Protein AF-A0A3B9ZSF1-F1 (afdb_monomer_lite)

Structure (mmCIF, N/CA/C/O backbone):
data_AF-A0A3B9ZSF1-F1
#
_entry.id   AF-A0A3B9ZSF1-F1
#
loop_
_atom_site.group_PDB
_atom_site.id
_atom_site.type_symbol
_atom_site.label_atom_id
_atom_site.label_alt_id
_atom_site.label_comp_id
_atom_site.label_asym_id
_atom_site.label_entity_id
_atom_site.label_seq_id
_atom_site.pdbx_PDB_ins_code
_atom_site.Cartn_x
_atom_site.Cartn_y
_atom_site.Cartn_z
_atom_site.occupancy
_atom_site.B_iso_or_equiv
_atom_site.auth_seq_id
_atom_site.auth_comp_id
_atom_site.auth_asym_id
_atom_site.auth_atom_id
_atom_site.pdbx_PDB_model_num
ATOM 1 N N . MET A 1 1 ? 26.161 4.884 -55.434 1.00 33.62 1 MET A N 1
ATOM 2 C CA . MET A 1 1 ? 25.739 3.732 -54.611 1.00 33.62 1 MET A CA 1
ATOM 3 C C . MET A 1 1 ? 24.940 4.298 -53.456 1.00 33.62 1 MET A C 1
ATOM 5 O O . MET A 1 1 ? 25.524 4.958 -52.609 1.00 33.62 1 MET A O 1
ATOM 9 N N . GLU A 1 2 ? 23.616 4.170 -53.501 1.00 26.77 2 GLU A N 1
ATOM 10 C CA . GLU A 1 2 ? 22.743 4.636 -52.419 1.00 26.77 2 GLU A CA 1
ATOM 11 C C . GLU A 1 2 ? 22.959 3.807 -51.142 1.00 26.77 2 GLU A C 1
ATOM 13 O O . GLU A 1 2 ? 23.090 2.580 -51.238 1.00 26.77 2 GLU A O 1
ATOM 18 N N . PRO A 1 3 ? 22.968 4.429 -49.951 1.00 36.16 3 PRO A N 1
ATOM 19 C CA . PRO A 1 3 ? 22.928 3.694 -48.698 1.00 36.16 3 PRO A CA 1
ATOM 20 C C . PRO A 1 3 ? 21.536 3.072 -48.533 1.00 36.16 3 PRO A C 1
ATOM 22 O O . PRO A 1 3 ? 20.538 3.771 -48.372 1.00 36.16 3 PRO A O 1
ATOM 25 N N . LYS A 1 4 ? 21.466 1.738 -48.602 1.00 34.28 4 LYS A N 1
ATOM 26 C CA . LYS A 1 4 ? 20.237 0.981 -48.342 1.00 34.28 4 LYS A CA 1
ATOM 27 C C . LYS A 1 4 ? 19.767 1.229 -46.902 1.00 34.28 4 LYS A C 1
ATOM 29 O O . LYS A 1 4 ? 20.553 1.130 -45.963 1.00 34.28 4 LYS A O 1
ATOM 34 N N . ASN A 1 5 ? 18.481 1.557 -46.779 1.00 35.41 5 ASN A N 1
ATOM 35 C CA . ASN A 1 5 ? 17.737 1.840 -45.550 1.00 35.41 5 ASN A CA 1
ATOM 36 C C . ASN A 1 5 ? 18.104 0.898 -44.393 1.00 35.41 5 ASN A C 1
ATOM 38 O O . ASN A 1 5 ? 17.942 -0.314 -44.500 1.00 35.41 5 ASN A O 1
ATOM 42 N N . PHE A 1 6 ? 18.576 1.473 -43.285 1.00 47.22 6 PHE A N 1
ATOM 43 C CA . PHE A 1 6 ? 19.185 0.727 -42.179 1.00 47.22 6 PHE A CA 1
ATOM 44 C C . PHE A 1 6 ? 18.192 0.174 -41.143 1.00 47.22 6 PHE A C 1
ATOM 46 O O . PHE A 1 6 ? 18.606 -0.536 -40.243 1.00 47.22 6 PHE A O 1
ATOM 53 N N . LEU A 1 7 ? 16.897 0.467 -41.227 1.00 38.84 7 LEU A N 1
ATOM 54 C CA . LEU A 1 7 ? 15.868 -0.156 -40.387 1.00 38.84 7 LEU A CA 1
ATOM 55 C C . LEU A 1 7 ? 14.505 0.200 -40.994 1.00 38.84 7 LEU A C 1
ATOM 57 O O . LEU A 1 7 ? 14.232 1.383 -41.204 1.00 38.84 7 LEU A O 1
ATOM 61 N N . LEU A 1 8 ? 13.654 -0.783 -41.285 1.00 35.88 8 LEU A N 1
ATOM 62 C CA . LEU A 1 8 ? 12.243 -0.527 -41.572 1.00 35.88 8 LEU A CA 1
ATOM 63 C C . LEU A 1 8 ? 11.485 -0.749 -40.256 1.00 35.88 8 LEU A C 1
ATOM 65 O O . LEU A 1 8 ? 11.200 -1.884 -39.897 1.00 35.88 8 LEU A O 1
ATOM 69 N N . LEU A 1 9 ? 11.223 0.320 -39.499 1.00 39.62 9 LEU A N 1
ATOM 70 C CA . LEU A 1 9 ? 10.380 0.237 -38.301 1.00 39.62 9 LEU A CA 1
ATOM 71 C C . LEU A 1 9 ? 8.920 0.065 -38.734 1.00 39.62 9 LEU A C 1
ATOM 73 O O . LEU A 1 9 ? 8.272 1.025 -39.153 1.00 39.62 9 LEU A O 1
ATOM 77 N N . LEU A 1 10 ? 8.404 -1.160 -38.642 1.00 29.20 10 LEU A N 1
ATOM 78 C CA . LEU A 1 10 ? 6.991 -1.449 -38.848 1.00 29.20 10 LEU A CA 1
ATOM 79 C C . LEU A 1 10 ? 6.219 -1.163 -37.544 1.00 29.20 10 LEU A C 1
ATOM 81 O O . LEU A 1 10 ? 6.034 -2.043 -36.710 1.00 29.20 10 LEU A O 1
ATOM 85 N N . PHE A 1 11 ? 5.762 0.077 -37.348 1.00 33.12 11 PHE A N 1
ATOM 86 C CA . PHE A 1 11 ? 4.775 0.395 -36.308 1.00 33.12 11 PHE A CA 1
ATOM 87 C C . PHE A 1 11 ? 3.356 0.153 -36.842 1.00 33.12 11 PHE A C 1
ATOM 89 O O . PHE A 1 11 ? 2.888 0.863 -37.733 1.00 33.12 11 PHE A O 1
ATOM 96 N N . LEU A 1 12 ? 2.642 -0.826 -36.283 1.00 28.67 12 LEU A N 1
ATOM 97 C CA . LEU A 1 12 ? 1.208 -1.019 -36.523 1.00 28.67 12 LEU A CA 1
ATOM 98 C C . LEU A 1 12 ? 0.373 -0.176 -35.528 1.00 28.67 12 LEU A C 1
ATOM 100 O O . LEU A 1 12 ? 0.120 -0.617 -34.416 1.00 28.67 12 LEU A O 1
ATOM 104 N N . PHE A 1 13 ? -0.012 1.024 -36.009 1.00 29.69 13 PHE A N 1
ATOM 105 C CA . PHE A 1 13 ? -1.201 1.894 -35.772 1.00 29.69 13 PHE A CA 1
ATOM 106 C C . PHE A 1 13 ? -1.626 2.274 -34.327 1.00 29.69 13 PHE A C 1
ATOM 108 O O . PHE A 1 13 ? -1.742 1.425 -33.460 1.00 29.69 13 PHE A O 1
ATOM 115 N N . VAL A 1 14 ? -1.936 3.546 -33.996 1.00 27.89 14 VAL A N 1
ATOM 116 C CA . VAL A 1 14 ? -3.066 4.371 -34.501 1.00 27.89 14 VAL A CA 1
ATOM 117 C C . VAL A 1 14 ? -2.787 5.899 -34.410 1.00 27.89 14 VAL A C 1
ATOM 119 O O . VAL A 1 14 ? -2.515 6.428 -33.341 1.00 27.89 14 VAL A O 1
ATOM 122 N N . VAL A 1 15 ? -2.945 6.571 -35.564 1.00 27.67 15 VAL A N 1
ATOM 123 C CA . VAL A 1 15 ? -3.358 7.970 -35.872 1.00 27.67 15 VAL A CA 1
ATOM 124 C C . VAL A 1 15 ? -2.635 9.169 -35.227 1.00 27.67 15 VAL A C 1
ATOM 126 O O . VAL A 1 15 ? -2.871 9.550 -34.087 1.00 27.67 15 VAL A O 1
ATOM 129 N N . GLY A 1 16 ? -1.923 9.903 -36.089 1.00 25.41 16 GLY A N 1
ATOM 130 C CA . GLY A 1 16 ? -1.549 11.306 -35.906 1.00 25.41 16 GLY A CA 1
ATOM 131 C C . GLY A 1 16 ? -0.643 11.782 -37.042 1.00 25.41 16 GLY A C 1
ATOM 132 O O . GLY A 1 16 ? 0.574 11.751 -36.916 1.00 25.41 16 GLY A O 1
ATOM 133 N N . TYR A 1 17 ? -1.227 12.160 -38.182 1.00 31.05 17 TYR A N 1
ATOM 134 C CA . TYR A 1 17 ? -0.508 12.717 -39.335 1.00 31.05 17 TYR A CA 1
ATOM 135 C C . TYR A 1 17 ? 0.375 13.913 -38.935 1.00 31.05 17 TYR A C 1
ATOM 137 O O . TYR A 1 17 ? -0.108 14.855 -38.312 1.00 31.05 17 TYR A O 1
ATOM 145 N N . GLY A 1 18 ? 1.642 13.911 -39.361 1.00 25.94 18 GLY A N 1
ATOM 146 C CA . GLY A 1 18 ? 2.580 15.000 -39.076 1.00 25.94 18 GLY A CA 1
ATOM 147 C C . GLY A 1 18 ? 3.878 14.939 -39.883 1.00 25.94 18 GLY A C 1
ATOM 148 O O . GLY A 1 18 ? 4.941 14.759 -39.315 1.00 25.94 18 GLY A O 1
ATOM 149 N N . VAL A 1 19 ? 3.746 15.057 -41.207 1.00 25.78 19 VAL A N 1
ATOM 150 C CA . VAL A 1 19 ? 4.678 15.659 -42.188 1.00 25.78 19 VAL A CA 1
ATOM 151 C C . VAL A 1 19 ? 6.194 15.424 -42.021 1.00 25.78 19 VAL A C 1
ATOM 153 O O . VAL A 1 19 ? 6.874 15.987 -41.167 1.00 25.78 19 VAL A O 1
ATOM 156 N N . TYR A 1 20 ? 6.733 14.694 -42.999 1.00 29.64 20 TYR A N 1
ATOM 157 C CA . TYR A 1 20 ? 8.148 14.599 -43.354 1.00 29.64 20 TYR A CA 1
ATOM 158 C C . TYR A 1 20 ? 8.775 15.980 -43.640 1.00 29.64 20 TYR A C 1
ATOM 160 O O . TYR A 1 20 ? 8.285 16.721 -44.488 1.00 29.64 20 TYR A O 1
ATOM 168 N N . GLY A 1 21 ? 9.921 16.249 -43.008 1.00 32.94 21 GLY A N 1
ATOM 169 C CA . GLY A 1 21 ? 11.011 17.079 -43.532 1.00 32.94 21 GLY A CA 1
ATOM 170 C C . GLY A 1 21 ? 10.811 18.597 -43.576 1.00 32.94 21 GLY A C 1
ATOM 171 O O . GLY A 1 21 ? 10.187 19.106 -44.493 1.00 32.94 21 GLY A O 1
ATOM 172 N N . GLN A 1 22 ? 11.524 19.327 -42.709 1.00 24.12 22 GLN A N 1
ATOM 173 C CA . GLN A 1 22 ? 12.236 20.554 -43.096 1.00 24.12 22 GLN A CA 1
ATOM 174 C C . GLN A 1 22 ? 13.419 20.836 -42.160 1.00 24.12 22 GLN A C 1
ATOM 176 O O . GLN A 1 22 ? 13.273 20.920 -40.943 1.00 24.12 22 GLN A O 1
ATOM 181 N N . LYS A 1 23 ? 14.598 21.035 -42.763 1.00 37.97 23 LYS A N 1
ATOM 182 C CA . LYS A 1 23 ? 15.764 21.662 -42.132 1.00 37.97 23 LYS A CA 1
ATOM 183 C C . LYS A 1 23 ? 15.371 23.056 -41.636 1.00 37.97 23 LYS A C 1
ATOM 185 O O . LYS A 1 23 ? 14.892 23.865 -42.427 1.00 37.97 23 LYS A O 1
ATOM 190 N N . ARG A 1 24 ? 15.656 23.373 -40.374 1.00 24.77 24 ARG A N 1
ATOM 191 C CA . ARG A 1 24 ? 15.769 24.760 -39.902 1.00 24.77 24 ARG A CA 1
ATOM 192 C C . ARG A 1 24 ? 17.040 24.892 -39.062 1.00 24.77 24 ARG A C 1
ATOM 194 O O . ARG A 1 24 ? 17.207 24.101 -38.137 1.00 24.77 24 ARG A O 1
ATOM 201 N N . PRO A 1 25 ? 17.943 25.837 -39.372 1.00 33.84 25 PRO A N 1
ATOM 202 C CA . PRO A 1 25 ? 19.064 26.133 -38.497 1.00 33.84 25 PRO A CA 1
ATOM 203 C C . PRO A 1 25 ? 18.542 26.994 -37.345 1.00 33.84 25 PRO A C 1
ATOM 205 O O . PRO A 1 25 ? 17.820 27.964 -37.580 1.00 33.84 25 PRO A O 1
ATOM 208 N N . ILE A 1 26 ? 18.891 26.653 -36.107 1.00 29.95 26 ILE A N 1
ATOM 209 C CA . ILE A 1 26 ? 18.617 27.520 -34.960 1.00 29.95 26 ILE A CA 1
ATOM 210 C C . ILE A 1 26 ? 19.958 27.852 -34.316 1.00 29.95 26 ILE A C 1
ATOM 212 O O . ILE A 1 26 ? 20.528 27.056 -33.578 1.00 29.95 26 ILE A O 1
ATOM 216 N N . ASN A 1 27 ? 20.470 29.032 -34.662 1.00 30.17 27 ASN A N 1
ATOM 217 C CA . ASN A 1 27 ? 21.542 29.683 -33.926 1.00 30.17 27 ASN A CA 1
ATOM 218 C C . ASN A 1 27 ? 20.970 30.305 -32.641 1.00 30.17 27 ASN A C 1
ATOM 220 O O . ASN A 1 27 ? 19.927 30.955 -32.687 1.00 30.17 27 ASN A O 1
ATOM 224 N N . ASN A 1 28 ? 21.750 30.176 -31.564 1.00 33.16 28 ASN A N 1
ATOM 225 C CA . ASN A 1 28 ? 21.770 30.955 -30.319 1.00 33.16 28 ASN A CA 1
ATOM 226 C C . ASN A 1 28 ? 20.579 30.865 -29.348 1.00 33.16 28 ASN A C 1
ATOM 228 O O . ASN A 1 28 ? 19.524 31.435 -29.600 1.00 33.16 28 ASN A O 1
ATOM 232 N N . LEU A 1 29 ? 20.843 30.288 -28.162 1.00 25.73 29 LEU A N 1
ATOM 233 C CA . LEU A 1 29 ? 20.623 30.849 -26.806 1.00 25.73 29 LEU A CA 1
ATOM 234 C C . LEU A 1 29 ? 21.190 29.863 -25.737 1.00 25.73 29 LEU A C 1
ATOM 236 O O . LEU A 1 29 ? 21.474 28.718 -26.079 1.00 25.73 29 LEU A O 1
ATOM 240 N N . PRO A 1 30 ? 21.500 30.302 -24.499 1.00 27.69 30 PRO A N 1
ATOM 241 C CA . PRO A 1 30 ? 22.869 30.406 -23.992 1.00 27.69 30 PRO A CA 1
ATOM 242 C C . PRO A 1 30 ? 23.311 29.268 -23.056 1.00 27.69 30 PRO A C 1
ATOM 244 O O . PRO A 1 30 ? 22.515 28.497 -22.524 1.00 27.69 30 PRO A O 1
ATOM 247 N N . SER A 1 31 ? 24.626 29.226 -22.834 1.00 48.16 31 SER A N 1
ATOM 248 C CA . SER A 1 31 ? 25.328 28.352 -21.899 1.00 48.16 31 SER A CA 1
ATOM 249 C C . SER A 1 31 ? 24.755 28.423 -20.481 1.00 48.16 31 SER A C 1
ATOM 251 O O . SER A 1 31 ? 24.553 29.502 -19.934 1.00 48.16 31 SER A O 1
ATOM 253 N N . THR A 1 32 ? 24.525 27.260 -19.869 1.00 32.84 32 THR A N 1
ATOM 254 C CA . THR A 1 32 ? 24.930 26.922 -18.488 1.00 32.84 32 THR A CA 1
ATOM 255 C C . THR A 1 32 ? 24.308 25.590 -18.062 1.00 32.84 32 THR A C 1
ATOM 257 O O . THR A 1 32 ? 23.171 25.532 -17.608 1.00 32.84 32 THR A O 1
ATOM 260 N N . ARG A 1 33 ? 25.092 24.511 -18.178 1.00 30.77 33 ARG A N 1
ATOM 261 C CA . ARG A 1 33 ? 25.285 23.453 -17.164 1.00 30.77 33 ARG A CA 1
ATOM 262 C C . ARG A 1 33 ? 26.095 22.321 -17.785 1.00 30.77 33 ARG A C 1
ATOM 264 O O . ARG A 1 33 ? 25.588 21.270 -18.150 1.00 30.77 33 ARG A O 1
ATOM 271 N N . ALA A 1 34 ? 27.394 22.580 -17.874 1.00 38.94 34 ALA A N 1
ATOM 272 C CA . ALA A 1 34 ? 28.396 21.541 -17.979 1.00 38.94 34 ALA A CA 1
ATOM 273 C C . ALA A 1 34 ? 28.268 20.610 -16.762 1.00 38.94 34 ALA A C 1
ATOM 275 O O . ALA A 1 34 ? 28.456 21.056 -15.630 1.00 38.94 34 ALA A O 1
ATOM 276 N N . SER A 1 35 ? 27.874 19.357 -16.985 1.00 36.09 35 SER A N 1
ATOM 277 C CA . SER A 1 35 ? 28.350 18.175 -16.239 1.00 36.09 35 SER A CA 1
ATOM 278 C C . SER A 1 35 ? 27.581 16.907 -16.635 1.00 36.09 35 SER A C 1
ATOM 280 O O . SER A 1 35 ? 26.979 16.263 -15.785 1.00 36.09 35 SER A O 1
ATOM 282 N N . LEU A 1 36 ? 27.605 16.531 -17.921 1.00 33.50 36 LEU A N 1
ATOM 283 C CA . LEU A 1 36 ? 27.547 15.113 -18.326 1.00 33.50 36 LEU A CA 1
ATOM 284 C C . LEU A 1 36 ? 27.926 14.835 -19.797 1.00 33.50 36 LEU A C 1
ATOM 286 O O . LEU A 1 36 ? 27.688 13.730 -20.262 1.00 33.50 36 LEU A O 1
ATOM 290 N N . ASP A 1 37 ? 28.512 15.781 -20.537 1.00 32.38 37 ASP A N 1
ATOM 291 C CA . ASP A 1 37 ? 28.677 15.616 -21.996 1.00 32.38 37 ASP A CA 1
ATOM 292 C C . ASP A 1 37 ? 30.100 15.230 -22.442 1.00 32.38 37 ASP A C 1
ATOM 294 O O . ASP A 1 37 ? 30.361 15.062 -23.627 1.00 32.38 37 ASP A O 1
ATOM 298 N N . HIS A 1 38 ? 31.036 15.019 -21.514 1.00 37.00 38 HIS A N 1
ATOM 299 C CA . HIS A 1 38 ? 32.437 14.748 -21.859 1.00 37.00 38 HIS A CA 1
ATOM 300 C C . HIS A 1 38 ? 32.779 13.249 -21.894 1.00 37.00 38 HIS A C 1
ATOM 302 O O . HIS A 1 38 ? 33.565 12.788 -21.076 1.00 37.00 38 HIS A O 1
ATOM 308 N N . VAL A 1 39 ? 32.211 12.485 -22.839 1.00 39.44 39 VAL A N 1
ATOM 309 C CA . VAL A 1 39 ? 32.808 11.198 -23.297 1.00 39.44 39 VAL A CA 1
ATOM 310 C C . VAL A 1 39 ? 32.644 10.950 -24.809 1.00 39.44 39 VAL A C 1
ATOM 312 O O . VAL A 1 39 ? 33.157 9.961 -25.317 1.00 39.44 39 VAL A O 1
ATOM 315 N N . LEU A 1 40 ? 31.979 11.805 -25.588 1.00 39.59 40 LEU A N 1
ATOM 316 C CA . LEU A 1 40 ? 31.604 11.437 -26.960 1.00 39.59 40 LEU A CA 1
ATOM 317 C C . LEU A 1 40 ? 31.854 12.569 -27.971 1.00 39.59 40 LEU A C 1
ATOM 319 O O . LEU A 1 40 ? 30.954 12.976 -28.695 1.00 39.59 40 LEU A O 1
ATOM 323 N N . ASP A 1 41 ? 33.108 13.023 -28.055 1.00 40.16 41 ASP A N 1
ATOM 324 C CA . ASP A 1 41 ? 33.592 14.024 -29.029 1.00 40.16 41 ASP A CA 1
ATOM 325 C C . ASP A 1 41 ? 33.666 13.517 -30.493 1.00 40.16 41 ASP A C 1
ATOM 327 O O . ASP A 1 41 ? 34.242 14.179 -31.350 1.00 40.16 41 ASP A O 1
ATOM 331 N N . ASP A 1 42 ? 33.057 12.370 -30.821 1.00 39.97 42 ASP A N 1
ATOM 332 C CA . ASP A 1 42 ? 32.965 11.873 -32.209 1.00 39.97 42 ASP A CA 1
ATOM 333 C C . ASP A 1 42 ? 31.656 11.111 -32.498 1.00 39.97 42 ASP A C 1
ATOM 335 O O . ASP A 1 42 ? 31.597 10.160 -33.283 1.00 39.97 42 ASP A O 1
ATOM 339 N N . VAL A 1 43 ? 30.568 11.473 -31.808 1.00 48.28 43 VAL A N 1
ATOM 340 C CA . VAL A 1 43 ? 29.289 10.776 -31.973 1.00 48.28 43 VAL A CA 1
ATOM 341 C C . VAL A 1 43 ? 28.475 11.411 -33.086 1.00 48.28 43 VAL A C 1
ATOM 343 O O . VAL A 1 43 ? 27.875 12.474 -32.941 1.00 48.28 43 VAL A O 1
ATOM 346 N N . GLN A 1 44 ? 28.449 10.693 -34.215 1.00 54.56 44 GLN A N 1
ATOM 347 C CA . GLN A 1 44 ? 27.360 10.706 -35.196 1.00 54.56 44 GLN A CA 1
ATOM 348 C C . GLN A 1 44 ? 26.028 11.019 -34.496 1.00 54.56 44 GLN A C 1
ATOM 350 O O . GLN A 1 44 ? 25.798 10.448 -33.429 1.00 54.56 44 GLN A O 1
ATOM 355 N N . PRO A 1 45 ? 25.139 11.858 -35.061 1.00 63.25 45 PRO A N 1
ATOM 356 C CA . PRO A 1 45 ? 23.864 12.177 -34.423 1.00 63.25 45 PRO A CA 1
ATOM 357 C C . PRO A 1 45 ? 23.169 10.884 -33.977 1.00 63.25 45 PRO A C 1
ATOM 359 O O . PRO A 1 45 ? 22.824 10.032 -34.797 1.00 63.25 45 PRO A O 1
ATOM 362 N N . MET A 1 46 ? 23.075 10.703 -32.659 1.00 75.81 46 MET A N 1
ATOM 363 C CA . MET A 1 46 ? 22.564 9.479 -32.061 1.00 75.81 46 MET A CA 1
ATOM 364 C C . MET A 1 46 ? 21.042 9.529 -32.102 1.00 75.81 46 MET A C 1
ATOM 366 O O . MET A 1 46 ? 20.418 10.385 -31.472 1.00 75.81 46 MET A O 1
ATOM 370 N N . ASP A 1 47 ? 20.447 8.611 -32.855 1.00 86.38 47 ASP A N 1
ATOM 371 C CA . ASP A 1 47 ? 18.996 8.503 -32.936 1.00 86.38 47 ASP A CA 1
ATOM 372 C C . ASP A 1 47 ? 18.431 8.027 -31.593 1.00 86.38 47 ASP A C 1
ATOM 374 O O . ASP A 1 47 ? 19.070 7.284 -30.848 1.00 86.38 47 ASP A O 1
ATOM 378 N N . THR A 1 48 ? 17.214 8.456 -31.269 1.00 89.38 48 THR A N 1
ATOM 379 C CA . THR A 1 48 ? 16.538 8.070 -30.027 1.00 89.38 48 THR A CA 1
ATOM 380 C C . THR A 1 48 ? 15.347 7.174 -30.326 1.00 89.38 48 THR A C 1
ATOM 382 O O . THR A 1 48 ? 14.516 7.500 -31.172 1.00 89.38 48 THR A O 1
ATOM 385 N N . ILE A 1 49 ? 15.242 6.067 -29.594 1.00 88.62 49 ILE A N 1
ATOM 386 C CA . ILE A 1 49 ? 14.051 5.219 -29.567 1.00 88.62 49 ILE A CA 1
ATOM 387 C C . ILE A 1 49 ? 13.194 5.670 -28.379 1.00 88.62 49 ILE A C 1
ATOM 389 O O . ILE A 1 49 ? 13.664 5.709 -27.239 1.00 88.62 49 ILE A O 1
ATOM 393 N N . TYR A 1 50 ? 11.951 6.055 -28.671 1.00 88.06 50 TYR A N 1
ATOM 394 C CA . TYR A 1 50 ? 10.964 6.565 -27.713 1.00 88.06 50 TYR A CA 1
ATOM 395 C C . TYR A 1 50 ? 9.894 5.512 -27.400 1.00 88.06 50 TYR A C 1
ATOM 397 O O . TYR A 1 50 ? 9.838 4.474 -28.056 1.00 88.06 50 TYR A O 1
ATOM 405 N N . HIS A 1 51 ? 9.020 5.819 -26.433 1.00 87.56 51 HIS A N 1
ATOM 406 C CA . HIS A 1 51 ? 7.858 4.997 -26.058 1.00 87.56 51 HIS A CA 1
ATOM 407 C C . HIS A 1 51 ? 8.222 3.580 -25.601 1.00 87.56 51 HIS A C 1
ATOM 409 O O . HIS A 1 51 ? 7.474 2.631 -25.808 1.00 87.56 51 HIS A O 1
ATOM 415 N N . ILE A 1 52 ? 9.391 3.441 -24.975 1.00 89.38 52 ILE A N 1
ATOM 416 C CA . ILE A 1 52 ? 9.786 2.210 -24.300 1.00 89.38 52 ILE A CA 1
ATOM 417 C C . ILE A 1 52 ? 9.243 2.292 -22.874 1.00 89.38 52 ILE A C 1
ATOM 419 O O . ILE A 1 52 ? 9.582 3.224 -22.141 1.00 89.38 52 ILE A O 1
ATOM 423 N N . GLU A 1 53 ? 8.412 1.335 -22.475 1.00 90.75 53 GLU A N 1
ATOM 424 C CA . GLU A 1 53 ? 7.839 1.303 -21.129 1.00 90.75 53 GLU A CA 1
ATOM 425 C C . GLU A 1 53 ? 8.938 1.227 -20.055 1.00 90.75 53 GLU A C 1
ATOM 427 O O . GLU A 1 53 ? 10.035 0.689 -20.275 1.00 90.75 53 GLU A O 1
ATOM 432 N N . PHE A 1 54 ? 8.642 1.767 -18.871 1.00 91.62 54 PHE A N 1
ATOM 433 C CA . PHE A 1 54 ? 9.533 1.669 -17.717 1.00 91.62 54 PHE A CA 1
ATOM 434 C C . PHE A 1 54 ? 9.911 0.205 -17.437 1.00 91.62 54 PHE A C 1
ATOM 436 O O . PHE A 1 54 ? 9.053 -0.673 -17.442 1.00 91.62 54 PHE A O 1
ATOM 443 N N . ALA A 1 55 ? 11.196 -0.045 -17.161 1.00 91.00 55 ALA A N 1
ATOM 444 C CA . ALA A 1 55 ? 11.732 -1.373 -16.857 1.00 91.00 55 ALA A CA 1
ATOM 445 C C . ALA A 1 55 ? 11.415 -2.448 -17.921 1.00 91.00 55 ALA A C 1
ATOM 447 O O . ALA A 1 55 ? 11.283 -3.631 -17.605 1.00 91.00 55 ALA A O 1
ATOM 448 N N . THR A 1 56 ? 11.321 -2.055 -19.199 1.00 93.31 56 THR A N 1
ATOM 449 C CA . THR A 1 56 ? 11.164 -3.011 -20.305 1.00 93.31 56 THR A CA 1
ATOM 450 C C . THR A 1 56 ? 12.307 -4.026 -20.316 1.00 93.31 56 THR A C 1
ATOM 452 O O . THR A 1 56 ? 13.484 -3.667 -20.252 1.00 93.31 56 THR A O 1
ATOM 455 N N . ARG A 1 57 ? 11.966 -5.308 -20.461 1.00 95.69 57 ARG A N 1
ATOM 456 C CA . ARG A 1 57 ? 12.941 -6.394 -20.617 1.00 95.69 57 ARG A CA 1
ATOM 457 C C . ARG A 1 57 ? 13.740 -6.249 -21.904 1.00 95.69 57 ARG A C 1
ATOM 459 O O . ARG A 1 57 ? 13.153 -6.018 -22.959 1.00 95.69 57 ARG A O 1
ATOM 466 N N . VAL A 1 58 ? 15.043 -6.517 -21.844 1.00 93.62 58 VAL A N 1
ATOM 467 C CA . VAL A 1 58 ? 15.921 -6.531 -23.030 1.00 93.62 58 VAL A CA 1
ATOM 468 C C . VAL A 1 58 ? 15.379 -7.479 -24.110 1.00 93.62 58 VAL A C 1
ATOM 470 O O . VAL A 1 58 ? 15.241 -7.088 -25.267 1.00 93.62 58 VAL A O 1
ATOM 473 N N . ASP A 1 59 ? 14.966 -8.689 -23.724 1.00 92.50 59 ASP A N 1
ATOM 474 C CA . ASP A 1 59 ? 14.412 -9.679 -24.658 1.00 92.50 59 ASP A CA 1
ATOM 475 C C . ASP A 1 59 ? 13.087 -9.224 -25.283 1.00 92.50 59 ASP A C 1
ATOM 477 O O . ASP A 1 59 ? 12.786 -9.570 -26.423 1.00 92.50 59 ASP A O 1
ATOM 481 N N . SER A 1 60 ? 12.281 -8.456 -24.543 1.00 92.12 60 SER A N 1
ATOM 482 C CA . SER A 1 60 ? 11.043 -7.880 -25.071 1.00 92.12 60 SER A CA 1
ATOM 483 C C . SER A 1 60 ? 11.348 -6.769 -26.062 1.00 92.12 60 SER A C 1
ATOM 485 O O . SER A 1 60 ? 10.748 -6.756 -27.130 1.00 92.12 60 SER A O 1
ATOM 487 N N . LEU A 1 61 ? 12.315 -5.894 -25.763 1.00 91.19 61 LEU A N 1
ATOM 488 C CA . LEU A 1 61 ? 12.761 -4.872 -26.710 1.00 91.19 61 LEU A CA 1
ATOM 489 C C . LEU A 1 61 ? 13.191 -5.517 -28.035 1.00 91.19 61 LEU A C 1
ATOM 491 O O . LEU A 1 61 ? 12.734 -5.095 -29.091 1.00 91.19 61 LEU A O 1
ATOM 495 N N . TYR A 1 62 ? 14.001 -6.578 -27.988 1.00 90.44 62 TYR A N 1
ATOM 496 C CA . TYR A 1 62 ? 14.460 -7.274 -29.194 1.00 90.44 62 TYR A CA 1
ATOM 497 C C . TYR A 1 62 ? 13.344 -7.896 -30.036 1.00 90.44 62 TYR A C 1
ATOM 499 O O . TYR A 1 62 ? 13.532 -8.064 -31.235 1.00 90.44 62 TYR A O 1
ATOM 507 N N . LYS A 1 63 ? 12.181 -8.211 -29.456 1.00 89.50 63 LYS A N 1
ATOM 508 C CA . LYS A 1 63 ? 11.021 -8.694 -30.225 1.00 89.50 63 LYS A CA 1
ATOM 509 C C . LYS A 1 63 ? 10.338 -7.592 -31.032 1.00 89.50 63 LYS A C 1
ATOM 511 O O . LYS A 1 63 ? 9.665 -7.904 -32.006 1.00 89.50 63 LYS A O 1
ATOM 516 N N . TYR A 1 64 ? 10.476 -6.336 -30.614 1.00 86.00 64 TYR A N 1
ATOM 517 C CA . TYR A 1 64 ? 9.856 -5.183 -31.272 1.00 86.00 64 TYR A CA 1
ATOM 518 C C . TYR A 1 64 ? 10.791 -4.475 -32.254 1.00 86.00 64 TYR A C 1
ATOM 520 O O . TYR A 1 64 ? 10.380 -3.529 -32.923 1.00 86.00 64 TYR A O 1
ATOM 528 N N . LEU A 1 65 ? 12.050 -4.904 -32.326 1.00 88.25 65 LEU A N 1
ATOM 529 C CA . LEU A 1 65 ? 13.040 -4.341 -33.227 1.00 88.25 65 LEU A CA 1
ATOM 530 C C . LEU A 1 65 ? 13.305 -5.313 -34.370 1.00 88.25 65 LEU A C 1
ATOM 532 O O . LEU A 1 65 ? 13.676 -6.460 -34.143 1.00 88.25 65 LEU A O 1
ATOM 536 N N . ASP A 1 66 ? 13.209 -4.817 -35.596 1.00 88.56 66 ASP A N 1
ATOM 537 C CA . ASP A 1 66 ? 13.712 -5.527 -36.764 1.00 88.56 66 ASP A CA 1
ATOM 538 C C . ASP A 1 66 ? 15.136 -5.068 -37.062 1.00 88.56 66 ASP A C 1
ATOM 540 O O . ASP A 1 66 ? 15.436 -3.873 -37.095 1.00 88.56 66 ASP A O 1
ATOM 544 N N . LYS A 1 67 ? 16.026 -6.028 -37.302 1.00 86.56 67 LYS A N 1
ATOM 545 C CA . LYS A 1 67 ? 17.382 -5.770 -37.792 1.00 86.56 67 LYS A CA 1
ATOM 546 C C . LYS A 1 67 ? 17.671 -6.628 -39.011 1.00 86.56 67 LYS A C 1
ATOM 548 O O . LYS A 1 67 ? 17.065 -7.681 -39.203 1.00 86.56 67 LYS A O 1
ATOM 553 N N . ASP A 1 68 ? 18.666 -6.215 -39.788 1.00 87.25 68 ASP A N 1
ATOM 554 C CA . ASP A 1 68 ? 19.219 -7.064 -40.838 1.00 87.25 68 ASP A CA 1
ATOM 555 C C . ASP A 1 68 ? 19.665 -8.429 -40.250 1.00 87.25 68 ASP A C 1
ATOM 557 O O . ASP A 1 68 ? 20.257 -8.462 -39.158 1.00 87.25 68 ASP A O 1
ATOM 561 N N . PRO A 1 69 ? 19.401 -9.564 -40.929 1.00 87.38 69 PRO A N 1
ATOM 562 C CA . PRO A 1 69 ? 19.770 -10.892 -40.437 1.00 87.38 69 PRO A CA 1
ATOM 563 C C . PRO A 1 69 ? 21.252 -11.031 -40.081 1.00 87.38 69 PRO A C 1
ATOM 565 O O . PRO A 1 69 ? 21.590 -11.759 -39.148 1.00 87.38 69 PRO A O 1
ATOM 568 N N . LYS A 1 70 ? 22.128 -10.312 -40.789 1.00 90.44 70 LYS A N 1
ATOM 569 C CA . LYS A 1 70 ? 23.579 -10.346 -40.593 1.00 90.44 70 LYS A CA 1
ATOM 570 C C . LYS A 1 70 ? 24.094 -9.262 -39.650 1.00 90.44 70 LYS A C 1
ATOM 572 O O . LYS A 1 70 ? 25.270 -9.278 -39.293 1.00 90.44 70 LYS A O 1
ATOM 577 N N . ALA A 1 71 ? 23.245 -8.325 -39.232 1.00 90.38 71 ALA A N 1
ATOM 578 C CA . ALA A 1 71 ? 23.604 -7.370 -38.195 1.00 90.38 71 ALA A CA 1
ATOM 579 C C . ALA A 1 71 ? 23.618 -8.045 -36.816 1.00 90.38 71 ALA A C 1
ATOM 581 O O . ALA A 1 71 ? 22.870 -8.987 -36.546 1.00 90.38 71 ALA A O 1
ATOM 582 N N . THR A 1 72 ? 24.428 -7.522 -35.906 1.00 91.75 72 THR A N 1
ATOM 583 C CA . THR A 1 72 ? 24.425 -7.887 -34.486 1.00 91.75 72 THR A CA 1
ATOM 584 C C . THR A 1 72 ? 23.992 -6.689 -33.652 1.00 91.75 72 THR A C 1
ATOM 586 O O . THR A 1 72 ? 24.152 -5.541 -34.068 1.00 91.75 72 THR A O 1
ATOM 589 N N . TRP A 1 73 ? 23.410 -6.945 -32.484 1.00 93.06 73 TRP A N 1
ATOM 590 C CA . TRP A 1 73 ? 23.051 -5.902 -31.529 1.00 93.06 73 TRP A CA 1
ATOM 591 C C . TRP A 1 73 ? 23.495 -6.275 -30.115 1.00 93.06 73 TRP A C 1
ATOM 593 O O . TRP A 1 73 ? 23.648 -7.452 -29.797 1.00 93.06 73 TRP A O 1
ATOM 603 N N . ASP A 1 74 ? 23.732 -5.276 -29.274 1.00 93.44 74 ASP A N 1
ATOM 604 C CA . ASP A 1 74 ? 24.016 -5.454 -27.848 1.00 93.44 74 ASP A CA 1
ATOM 605 C C . ASP A 1 74 ? 23.575 -4.200 -27.089 1.00 93.44 74 ASP A C 1
ATOM 607 O O . ASP A 1 74 ? 23.539 -3.103 -27.660 1.00 93.44 74 ASP A O 1
ATOM 611 N N . ILE A 1 75 ? 23.240 -4.359 -25.811 1.00 94.06 75 ILE A N 1
ATOM 612 C CA . ILE A 1 75 ? 22.920 -3.229 -24.936 1.00 94.06 75 ILE A CA 1
ATOM 613 C C . ILE A 1 75 ? 24.183 -2.798 -24.200 1.00 94.06 75 ILE A C 1
ATOM 615 O O . ILE A 1 75 ? 24.822 -3.585 -23.501 1.00 94.06 75 ILE A O 1
ATOM 619 N N . ILE A 1 76 ? 24.518 -1.521 -24.332 1.00 93.88 76 ILE A N 1
ATOM 620 C CA . ILE A 1 76 ? 25.492 -0.846 -23.486 1.00 93.88 76 ILE A CA 1
ATOM 621 C C . ILE A 1 76 ? 24.704 -0.232 -22.333 1.00 93.88 76 ILE A C 1
ATOM 623 O O . ILE A 1 76 ? 24.033 0.790 -22.492 1.00 93.88 76 ILE A O 1
ATOM 627 N N . PHE A 1 77 ? 24.757 -0.893 -21.181 1.00 92.12 77 PHE A N 1
ATOM 628 C CA . PHE A 1 77 ? 24.084 -0.430 -19.974 1.00 92.12 77 PHE A CA 1
ATOM 629 C C . PHE A 1 77 ? 24.773 0.819 -19.437 1.00 92.12 77 PHE A C 1
ATOM 631 O O . PHE A 1 77 ? 26.001 0.861 -19.337 1.00 92.12 77 PHE A O 1
ATOM 638 N N . LYS A 1 78 ? 23.982 1.821 -19.053 1.00 89.88 78 LYS A N 1
ATOM 639 C CA . LYS A 1 78 ? 24.468 3.108 -18.537 1.00 89.88 78 LYS A CA 1
ATOM 640 C C . LYS A 1 78 ? 25.429 2.959 -17.352 1.00 89.88 78 LYS A C 1
ATOM 642 O O . LYS A 1 78 ? 26.339 3.764 -17.186 1.00 89.88 78 LYS A O 1
ATOM 647 N N . ASP A 1 79 ? 25.207 1.953 -16.515 1.00 88.50 79 ASP A N 1
ATOM 648 C CA . ASP A 1 79 ? 26.015 1.640 -15.333 1.00 88.50 79 ASP A CA 1
ATOM 649 C C . ASP A 1 79 ? 27.084 0.561 -15.586 1.00 88.50 79 ASP A C 1
ATOM 651 O O . ASP A 1 79 ? 27.811 0.192 -14.667 1.00 88.50 79 ASP A O 1
ATOM 655 N N . GLY A 1 80 ? 27.182 0.042 -16.814 1.00 88.88 80 GLY A N 1
ATOM 656 C CA . GLY A 1 80 ? 28.089 -1.045 -17.187 1.00 88.88 80 GLY A CA 1
ATOM 657 C C . GLY A 1 80 ? 27.711 -2.418 -16.620 1.00 88.88 80 GLY A C 1
ATOM 658 O O . GLY A 1 80 ? 28.425 -3.391 -16.866 1.00 88.88 80 GLY A O 1
ATOM 659 N N . ILE A 1 81 ? 26.602 -2.533 -15.883 1.00 90.19 81 ILE A N 1
ATOM 660 C CA . ILE A 1 81 ? 26.164 -3.783 -15.263 1.00 90.19 81 ILE A CA 1
ATOM 661 C C . ILE A 1 81 ? 25.098 -4.412 -16.151 1.00 90.19 81 ILE A C 1
ATOM 663 O O . ILE A 1 81 ? 24.054 -3.818 -16.406 1.00 90.19 81 ILE A O 1
ATOM 667 N N . ARG A 1 82 ? 25.326 -5.657 -16.587 1.00 90.94 82 ARG A N 1
ATOM 668 C CA . ARG A 1 82 ? 24.306 -6.403 -17.333 1.00 90.94 82 ARG A CA 1
ATOM 669 C C . ARG A 1 82 ? 23.088 -6.634 -16.448 1.00 90.94 82 ARG A C 1
ATOM 671 O O . ARG A 1 82 ? 23.168 -7.325 -15.432 1.00 90.94 82 ARG A O 1
ATOM 678 N N . LYS A 1 83 ? 21.962 -6.072 -16.872 1.00 93.12 83 LYS A N 1
ATOM 679 C CA . LYS A 1 83 ? 20.659 -6.221 -16.234 1.00 93.12 83 LYS A CA 1
ATOM 680 C C . LYS A 1 83 ? 19.658 -6.725 -17.254 1.00 93.12 83 LYS A C 1
ATOM 682 O O . LYS A 1 83 ? 19.820 -6.503 -18.452 1.00 93.12 83 LYS A O 1
ATOM 687 N N . PRO A 1 84 ? 18.630 -7.435 -16.797 1.00 93.88 84 PRO A N 1
ATOM 688 C CA . PRO A 1 84 ? 17.667 -7.973 -17.727 1.00 93.88 84 PRO A CA 1
ATOM 689 C C . PRO A 1 84 ? 16.549 -6.963 -18.059 1.00 93.88 84 PRO A C 1
ATOM 691 O O . PRO A 1 84 ? 15.856 -7.131 -19.064 1.00 93.88 84 PRO A O 1
ATOM 694 N N . ASP A 1 85 ? 16.426 -5.903 -17.256 1.00 94.31 85 ASP A N 1
ATOM 695 C CA . ASP A 1 85 ? 15.516 -4.778 -17.453 1.00 94.31 85 ASP A CA 1
ATOM 696 C C . ASP A 1 85 ? 16.327 -3.544 -17.860 1.00 94.31 85 ASP A C 1
ATOM 698 O O . ASP A 1 85 ? 17.413 -3.292 -17.329 1.00 94.31 85 ASP A O 1
ATOM 702 N N . LEU A 1 86 ? 15.788 -2.788 -18.808 1.00 93.44 86 LEU A N 1
ATOM 703 C CA . LEU A 1 86 ? 16.385 -1.564 -19.321 1.00 93.44 86 LEU A CA 1
ATOM 704 C C . LEU A 1 86 ? 16.121 -0.383 -18.383 1.00 93.44 86 LEU A C 1
ATOM 706 O O . LEU A 1 86 ? 15.101 -0.314 -17.693 1.00 93.44 86 LEU A O 1
ATOM 710 N N . GLN A 1 87 ? 17.012 0.600 -18.428 1.00 91.31 87 GLN A N 1
ATOM 711 C CA . GLN A 1 87 ? 16.854 1.898 -17.781 1.00 91.31 87 GLN A CA 1
ATOM 712 C C . GLN A 1 87 ? 17.069 3.036 -18.781 1.00 91.31 87 GLN A C 1
ATOM 714 O O . GLN A 1 87 ? 17.785 2.913 -19.774 1.00 91.31 87 GLN A O 1
ATOM 719 N N . SER A 1 88 ? 16.455 4.189 -18.508 1.00 87.88 88 SER A N 1
ATOM 720 C CA . SER A 1 88 ? 16.663 5.372 -19.344 1.00 87.88 88 SER A CA 1
ATOM 721 C C . SER A 1 88 ? 18.144 5.761 -19.357 1.00 87.88 88 SER A C 1
ATOM 723 O O . SER A 1 88 ? 18.736 6.053 -18.312 1.00 87.88 88 SER A O 1
ATOM 725 N N . GLY A 1 89 ? 18.712 5.844 -20.559 1.00 86.00 89 GLY A N 1
ATOM 726 C CA . GLY A 1 89 ? 20.133 6.118 -20.771 1.00 86.00 89 GLY A CA 1
ATOM 727 C C . GLY A 1 89 ? 20.970 4.900 -21.146 1.00 86.00 89 GLY A C 1
ATOM 728 O O . GLY A 1 89 ? 22.148 5.07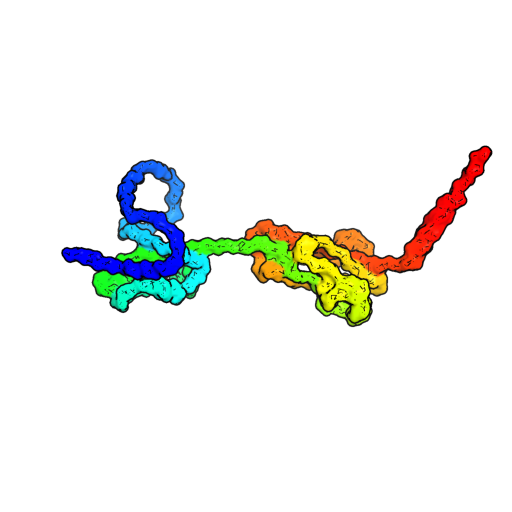7 -21.442 1.00 86.00 89 GLY A O 1
ATOM 729 N N . ASP A 1 90 ? 20.383 3.703 -21.174 1.00 92.81 90 ASP A N 1
ATOM 730 C CA . ASP A 1 90 ? 20.990 2.571 -21.868 1.00 92.81 90 ASP A CA 1
ATOM 731 C C . ASP A 1 90 ? 21.043 2.844 -23.380 1.00 92.81 90 ASP A C 1
ATOM 733 O O . ASP A 1 90 ? 20.216 3.573 -23.942 1.00 92.81 90 ASP A O 1
ATOM 737 N N . ILE A 1 91 ? 22.038 2.262 -24.047 1.00 93.62 91 ILE A N 1
ATOM 738 C CA . ILE A 1 91 ? 22.290 2.471 -25.473 1.00 93.62 91 ILE A CA 1
ATOM 739 C C . ILE A 1 91 ? 22.189 1.133 -26.195 1.00 93.62 91 ILE A C 1
ATOM 741 O O . ILE A 1 91 ? 22.841 0.158 -25.825 1.00 93.62 91 ILE A O 1
ATOM 745 N N . LEU A 1 92 ? 21.414 1.095 -27.274 1.00 93.88 92 LEU A N 1
ATOM 746 C CA . LEU A 1 92 ? 21.433 -0.017 -28.214 1.00 93.88 92 LEU A CA 1
ATOM 747 C C . LEU A 1 92 ? 22.548 0.223 -29.234 1.00 93.88 92 LEU A C 1
ATOM 749 O O . LEU A 1 92 ? 22.504 1.176 -30.012 1.00 93.88 92 LEU A O 1
ATOM 753 N N . ARG A 1 93 ? 23.542 -0.665 -29.244 1.00 93.19 93 ARG A N 1
ATOM 754 C CA . ARG A 1 93 ? 24.588 -0.701 -30.266 1.00 93.19 93 ARG A CA 1
ATOM 755 C C . ARG A 1 93 ? 24.193 -1.708 -31.334 1.00 93.19 93 ARG A C 1
ATOM 757 O O . ARG A 1 93 ? 24.033 -2.884 -31.023 1.00 93.19 93 ARG A O 1
ATOM 764 N N . VAL A 1 94 ? 24.102 -1.264 -32.583 1.00 91.12 94 VAL A N 1
ATOM 765 C CA . VAL A 1 94 ? 23.856 -2.119 -33.750 1.00 91.12 94 VAL A CA 1
ATOM 766 C C . VAL A 1 94 ? 25.093 -2.118 -34.639 1.00 91.12 94 VAL A C 1
ATOM 768 O O . VAL A 1 94 ? 25.544 -1.058 -35.067 1.00 91.12 94 VAL A O 1
ATOM 771 N N . THR A 1 95 ? 25.620 -3.300 -34.940 1.00 91.06 95 THR A N 1
ATOM 772 C CA . THR A 1 95 ? 26.775 -3.498 -35.822 1.00 91.06 95 THR A CA 1
ATOM 773 C C . THR A 1 95 ? 26.318 -4.222 -37.082 1.00 91.06 95 THR A C 1
ATOM 775 O O . THR A 1 95 ? 25.815 -5.341 -37.014 1.00 91.06 95 THR A O 1
ATOM 778 N N . SER A 1 96 ? 26.473 -3.582 -38.238 1.00 88.75 96 SER A N 1
ATOM 779 C CA . SER A 1 96 ? 26.165 -4.176 -39.550 1.00 88.75 96 SER A CA 1
ATOM 780 C C . SER A 1 96 ? 27.186 -5.233 -39.992 1.00 88.75 96 SER A C 1
ATOM 782 O O . SER A 1 96 ? 28.272 -5.321 -39.424 1.00 88.75 96 SER A O 1
ATOM 784 N N . GLU A 1 97 ? 26.876 -5.971 -41.069 1.00 90.06 97 GLU A N 1
ATOM 785 C CA . GLU A 1 97 ? 27.807 -6.914 -41.724 1.00 90.06 97 GLU A CA 1
ATOM 786 C C . GLU A 1 97 ? 29.141 -6.250 -42.116 1.00 90.06 97 GLU A C 1
ATOM 788 O O . GLU A 1 97 ? 30.201 -6.856 -41.999 1.00 90.06 97 GLU A O 1
ATOM 793 N N . ASN A 1 98 ? 29.106 -4.975 -42.515 1.00 89.06 98 ASN A N 1
ATOM 794 C CA . ASN A 1 98 ? 30.291 -4.221 -42.932 1.00 89.06 98 ASN A CA 1
ATOM 795 C C . ASN A 1 98 ? 31.030 -3.556 -41.754 1.00 89.06 98 ASN A C 1
ATOM 797 O O . ASN A 1 98 ? 31.810 -2.630 -41.966 1.00 89.06 98 ASN A O 1
ATOM 801 N N . ASN A 1 99 ? 30.754 -3.967 -40.510 1.00 84.38 99 ASN A N 1
ATOM 802 C CA . ASN A 1 99 ? 31.294 -3.381 -39.276 1.00 84.38 99 ASN A CA 1
ATOM 803 C C . ASN A 1 99 ? 30.962 -1.893 -39.058 1.00 84.38 99 ASN A C 1
ATOM 805 O O . ASN A 1 99 ? 31.548 -1.247 -38.191 1.00 84.38 99 ASN A O 1
ATOM 809 N N . THR A 1 100 ? 30.001 -1.327 -39.794 1.00 87.56 100 THR A N 1
ATOM 810 C CA . THR A 1 100 ? 29.458 -0.001 -39.469 1.00 87.56 100 THR A CA 1
ATOM 811 C C . THR A 1 100 ? 28.604 -0.114 -38.215 1.00 87.56 100 THR A C 1
ATOM 813 O O . THR A 1 100 ? 27.690 -0.946 -38.171 1.00 87.56 100 THR A O 1
ATOM 816 N N . ILE A 1 101 ? 28.906 0.717 -37.220 1.00 88.44 101 ILE A N 1
ATOM 817 C CA . ILE A 1 101 ? 28.217 0.749 -35.933 1.00 88.44 101 ILE A CA 1
ATOM 818 C C . ILE A 1 101 ? 27.279 1.950 -35.896 1.00 88.44 101 ILE A C 1
ATOM 820 O O . ILE A 1 101 ? 27.664 3.060 -36.262 1.00 88.44 101 ILE A O 1
ATOM 824 N N . LYS A 1 102 ? 26.062 1.727 -35.405 1.00 87.81 102 LYS A N 1
ATOM 825 C CA . LYS A 1 102 ? 25.114 2.782 -35.071 1.00 87.81 102 LYS A CA 1
ATOM 826 C C . LYS A 1 102 ? 24.658 2.636 -33.627 1.00 87.81 102 LYS A C 1
ATOM 828 O O . LYS A 1 102 ? 24.399 1.529 -33.154 1.00 87.81 102 LYS A O 1
ATOM 833 N N . TYR A 1 103 ? 24.574 3.766 -32.942 1.00 89.69 103 TYR A N 1
ATOM 834 C CA . TYR A 1 103 ? 24.101 3.849 -31.571 1.00 89.69 103 TYR A CA 1
ATOM 835 C C . TYR A 1 103 ? 22.698 4.438 -31.553 1.00 89.69 103 TYR A C 1
ATOM 837 O O . TYR A 1 103 ? 22.399 5.363 -32.311 1.00 89.69 103 TYR A O 1
ATOM 845 N N . TYR A 1 104 ? 21.861 3.897 -30.677 1.00 90.50 104 TYR A N 1
ATOM 846 C CA . TYR A 1 104 ? 20.526 4.403 -30.418 1.00 90.50 104 TYR A CA 1
ATOM 847 C C . TYR A 1 104 ? 20.352 4.631 -28.925 1.00 90.50 104 TYR A C 1
ATOM 849 O O . TYR A 1 104 ? 20.550 3.720 -28.119 1.00 90.50 104 TYR A O 1
ATOM 857 N N . PHE A 1 105 ? 19.953 5.842 -28.558 1.00 91.75 105 PHE A N 1
ATOM 858 C CA . PHE A 1 105 ? 19.601 6.167 -27.186 1.00 91.75 105 PHE A CA 1
ATOM 859 C C . PHE A 1 105 ? 18.236 5.565 -26.848 1.00 91.75 105 PHE A C 1
ATOM 861 O O . PHE A 1 105 ? 17.255 5.815 -27.553 1.00 91.75 105 PHE A O 1
ATOM 868 N N . LEU A 1 106 ? 18.154 4.793 -25.765 1.00 91.75 106 LEU A N 1
ATOM 869 C CA . LEU A 1 106 ? 16.893 4.230 -25.294 1.00 91.75 106 LEU A CA 1
ATOM 870 C C . LEU A 1 106 ? 16.269 5.179 -24.270 1.00 91.75 106 LEU A C 1
ATOM 872 O O . LEU A 1 106 ? 16.711 5.282 -23.119 1.00 91.75 106 LEU A O 1
ATOM 876 N N . LYS A 1 107 ? 15.223 5.896 -24.695 1.00 90.69 107 LYS A N 1
ATOM 877 C CA . LYS A 1 107 ? 14.461 6.781 -23.815 1.00 90.69 107 LYS A CA 1
ATOM 878 C C . LYS A 1 107 ? 13.243 6.046 -23.274 1.00 90.69 107 LYS A C 1
ATOM 880 O O . LYS A 1 107 ? 12.191 6.007 -23.911 1.00 90.69 107 LYS A O 1
ATOM 885 N N . LEU A 1 108 ? 13.408 5.501 -22.074 1.00 93.31 108 LEU A N 1
ATOM 886 C CA . LEU A 1 108 ? 12.329 4.852 -21.345 1.00 93.31 108 LEU A CA 1
ATOM 887 C C . LEU A 1 108 ? 11.406 5.871 -20.681 1.00 93.31 108 LEU A C 1
ATOM 889 O O . LEU A 1 108 ? 11.822 6.968 -20.291 1.00 93.31 108 LEU A O 1
ATOM 893 N N . GLU A 1 109 ? 10.153 5.474 -20.513 1.00 91.50 109 GLU A N 1
ATOM 894 C CA . GLU A 1 109 ? 9.204 6.186 -19.675 1.00 91.50 109 GLU A CA 1
ATOM 895 C C . GLU A 1 109 ? 9.640 6.159 -18.206 1.00 91.50 109 GLU A C 1
ATOM 897 O O . GLU A 1 109 ? 10.322 5.246 -17.729 1.00 91.50 109 GLU A O 1
ATOM 902 N N . LYS A 1 110 ? 9.277 7.215 -17.476 1.00 90.31 110 LYS A N 1
ATOM 903 C CA . LYS A 1 110 ? 9.577 7.308 -16.049 1.00 90.31 110 LYS A CA 1
ATOM 904 C C . LYS A 1 110 ? 8.575 6.468 -15.277 1.00 90.31 110 LYS A C 1
ATOM 906 O O . LYS A 1 110 ? 7.383 6.520 -15.559 1.00 90.31 110 LYS A O 1
ATOM 911 N N . TYR A 1 111 ? 9.057 5.780 -14.249 1.00 90.81 111 TYR A N 1
ATOM 912 C CA . TYR A 1 111 ? 8.167 5.199 -13.261 1.00 90.81 111 TYR A CA 1
ATOM 913 C C . TYR A 1 111 ? 7.357 6.301 -12.573 1.00 90.81 111 TYR A C 1
ATOM 915 O O . TYR A 1 111 ? 7.928 7.300 -12.125 1.00 90.81 111 TYR A O 1
ATOM 923 N N . ILE A 1 112 ? 6.041 6.117 -12.494 1.00 90.00 112 ILE A N 1
ATOM 924 C CA . ILE A 1 112 ? 5.132 7.014 -11.782 1.00 90.00 112 ILE A CA 1
ATOM 925 C C . ILE A 1 112 ? 4.635 6.248 -10.551 1.00 90.00 112 ILE A C 1
ATOM 927 O O . ILE A 1 112 ? 3.808 5.348 -10.707 1.00 90.00 112 ILE A O 1
ATOM 931 N N . PRO A 1 113 ? 5.140 6.571 -9.345 1.00 94.06 113 PRO A N 1
ATOM 932 C CA . PRO A 1 113 ? 4.659 5.980 -8.102 1.00 94.06 113 PRO A CA 1
ATOM 933 C C . PRO A 1 113 ? 3.149 6.149 -7.938 1.00 94.06 113 PRO A C 1
ATOM 935 O O . PRO A 1 113 ? 2.593 7.205 -8.255 1.00 94.06 113 PRO A O 1
ATOM 938 N N . ASN A 1 114 ? 2.478 5.126 -7.416 1.00 95.06 114 ASN A N 1
ATOM 939 C CA . ASN A 1 114 ? 1.039 5.182 -7.205 1.00 95.06 114 ASN A CA 1
ATOM 940 C C . ASN A 1 114 ? 0.688 6.053 -5.977 1.00 95.06 114 ASN A C 1
ATOM 942 O O . ASN A 1 114 ? 1.319 5.970 -4.923 1.00 95.06 114 ASN A O 1
ATOM 946 N N . THR A 1 115 ? -0.354 6.877 -6.097 1.00 96.75 115 THR A N 1
ATOM 947 C CA . THR A 1 115 ? -0.793 7.836 -5.066 1.00 96.75 115 THR A CA 1
ATOM 948 C C . THR A 1 115 ? -1.883 7.281 -4.132 1.00 96.75 115 THR A C 1
ATOM 950 O O . THR A 1 115 ? -2.389 7.978 -3.252 1.00 96.75 115 THR A O 1
ATOM 953 N N . ASN A 1 116 ? -2.281 6.016 -4.291 1.00 96.56 116 ASN A N 1
ATOM 954 C CA . ASN A 1 116 ? -3.339 5.383 -3.509 1.00 96.56 116 ASN A CA 1
ATOM 955 C C . ASN A 1 116 ? -2.866 5.037 -2.085 1.00 96.56 116 ASN A C 1
ATOM 957 O O . ASN A 1 116 ? -2.153 4.057 -1.855 1.00 96.56 116 ASN A O 1
ATOM 961 N N . ALA A 1 117 ? -3.333 5.825 -1.116 1.00 97.38 117 ALA A N 1
ATOM 962 C CA . ALA A 1 117 ? -3.127 5.618 0.318 1.00 97.38 117 ALA A CA 1
ATOM 963 C C . ALA A 1 117 ? -4.354 4.999 1.031 1.00 97.38 117 ALA A C 1
ATOM 965 O O . ALA A 1 117 ? -4.571 5.247 2.218 1.00 97.38 117 ALA A O 1
ATOM 966 N N . TYR A 1 118 ? -5.199 4.227 0.341 1.00 98.00 118 TYR A N 1
ATOM 967 C CA . TYR A 1 118 ? -6.378 3.614 0.957 1.00 98.00 118 TYR A CA 1
ATOM 968 C C . TYR A 1 118 ? -6.085 2.256 1.617 1.00 98.00 118 TYR A C 1
ATOM 970 O O . TYR A 1 118 ? -5.314 1.441 1.097 1.00 98.00 118 TYR A O 1
ATOM 978 N N . LEU A 1 119 ? -6.739 1.992 2.755 1.00 97.56 119 LEU A N 1
ATOM 979 C CA . LEU A 1 119 ? -6.836 0.641 3.312 1.00 97.56 119 LEU A CA 1
ATOM 980 C C . LEU A 1 119 ? -7.928 -0.138 2.575 1.00 97.56 119 LEU A C 1
ATOM 982 O O . LEU A 1 119 ? -8.987 0.402 2.263 1.00 97.56 119 LEU A O 1
ATOM 986 N N . GLY A 1 120 ? -7.655 -1.409 2.301 1.00 96.31 120 GLY A N 1
ATOM 987 C CA . GLY A 1 120 ? -8.619 -2.370 1.772 1.00 96.31 120 GLY A CA 1
ATOM 988 C C . GLY A 1 120 ? -9.411 -3.074 2.872 1.00 96.31 120 GLY A C 1
ATOM 989 O O . GLY A 1 120 ? -10.532 -3.507 2.624 1.00 96.31 120 GLY A O 1
ATOM 990 N N . SER A 1 121 ? -8.860 -3.166 4.086 1.00 96.00 121 SER A N 1
ATOM 991 C CA . SER A 1 121 ? -9.571 -3.682 5.258 1.00 96.00 121 SER A CA 1
ATOM 992 C C . SER A 1 121 ? -8.893 -3.281 6.567 1.00 96.00 121 SER A C 1
ATOM 994 O O . SER A 1 121 ? -7.686 -3.023 6.617 1.00 96.00 121 SER A O 1
ATOM 996 N N . ILE A 1 122 ? -9.685 -3.277 7.641 1.00 96.44 122 ILE A N 1
ATOM 997 C CA . ILE A 1 122 ? -9.214 -3.349 9.025 1.00 96.44 122 ILE A CA 1
ATOM 998 C C . ILE A 1 122 ? -9.912 -4.553 9.654 1.00 96.44 122 ILE A C 1
ATOM 1000 O O . ILE A 1 122 ? -11.143 -4.629 9.647 1.00 96.44 122 ILE A O 1
ATOM 1004 N N . THR A 1 123 ? -9.135 -5.494 10.179 1.00 95.25 123 THR A N 1
ATOM 1005 C CA . THR A 1 123 ? -9.642 -6.778 10.673 1.00 95.25 123 THR A CA 1
ATOM 1006 C C . THR A 1 123 ? -9.150 -7.095 12.081 1.00 95.25 123 THR A C 1
ATOM 1008 O O . THR A 1 123 ? -8.197 -6.497 12.578 1.00 95.25 123 THR A O 1
ATOM 1011 N N . TRP A 1 124 ? -9.820 -8.030 12.749 1.00 93.19 124 TRP A N 1
ATOM 1012 C CA . TRP A 1 124 ? -9.451 -8.564 14.054 1.00 93.19 124 TRP A CA 1
ATOM 1013 C C . TRP A 1 124 ? -9.407 -10.104 14.002 1.00 93.19 124 TRP A C 1
ATOM 1015 O O . TRP A 1 124 ? -10.341 -10.771 14.457 1.00 93.19 124 TRP A O 1
ATOM 1025 N N . PRO A 1 125 ? -8.331 -10.694 13.447 1.00 90.19 125 PRO A N 1
ATOM 1026 C CA . PRO A 1 125 ? -8.246 -12.141 13.212 1.00 90.19 125 PRO A CA 1
ATOM 1027 C C . PRO A 1 125 ? -8.301 -12.941 14.524 1.00 90.19 125 PRO A C 1
ATOM 1029 O O . PRO A 1 125 ? -9.041 -13.927 14.649 1.00 90.19 125 PRO A O 1
ATOM 1032 N N . ASP A 1 126 ? -7.615 -12.429 15.548 1.00 88.06 126 ASP A N 1
ATOM 1033 C CA . ASP A 1 126 ? -7.519 -13.020 16.887 1.00 88.06 126 ASP A CA 1
ATOM 1034 C C . ASP A 1 126 ? -8.701 -12.644 17.794 1.00 88.06 126 ASP A C 1
ATOM 1036 O O . ASP A 1 126 ? -8.571 -12.601 19.021 1.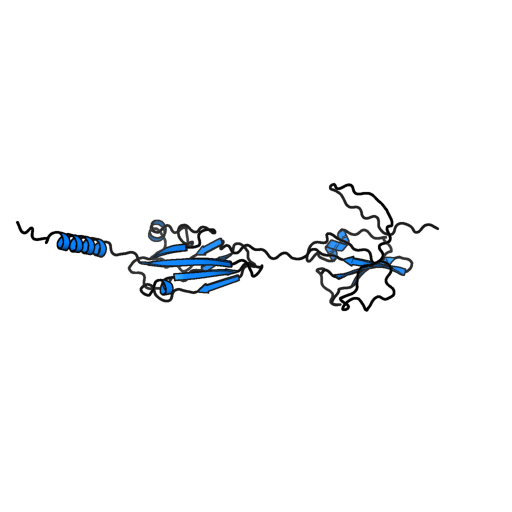00 88.06 126 ASP A O 1
ATOM 1040 N N . MET A 1 127 ? -9.858 -12.314 17.214 1.00 87.50 127 MET A N 1
ATOM 1041 C CA . MET A 1 127 ? -11.052 -12.023 17.998 1.00 87.50 127 MET A CA 1
ATOM 1042 C C . MET A 1 127 ? -11.429 -13.250 18.860 1.00 87.50 127 MET A C 1
ATOM 1044 O O . MET A 1 127 ? -11.553 -14.358 18.319 1.00 87.50 127 MET A O 1
ATOM 1048 N N . PRO A 1 128 ? -11.593 -13.070 20.186 1.00 85.12 128 PRO A N 1
ATOM 1049 C CA . PRO A 1 128 ? -11.987 -14.124 21.112 1.00 85.12 128 PRO A CA 1
ATOM 1050 C C . PRO A 1 128 ? -13.274 -14.842 20.692 1.00 85.12 128 PRO A C 1
ATOM 1052 O O . PRO A 1 128 ? -14.200 -14.229 20.158 1.00 85.12 128 PRO A O 1
ATOM 1055 N N . LEU A 1 129 ? -13.338 -16.156 20.926 1.00 80.94 129 LEU A N 1
ATOM 1056 C CA . LEU A 1 129 ? -14.455 -16.989 20.468 1.00 80.94 129 LEU A CA 1
ATOM 1057 C C . LEU A 1 129 ? -15.789 -16.610 21.134 1.00 80.94 129 LEU A C 1
ATOM 1059 O O . LEU A 1 129 ? -16.834 -16.734 20.512 1.00 80.94 129 LEU A O 1
ATOM 1063 N N . ASP A 1 130 ? -15.743 -16.097 22.364 1.00 77.94 130 ASP A N 1
ATOM 1064 C CA . ASP A 1 130 ? -16.881 -15.570 23.129 1.00 77.94 130 ASP A CA 1
ATOM 1065 C C . ASP A 1 130 ? -17.469 -14.274 22.550 1.00 77.94 130 ASP A C 1
ATOM 1067 O O . ASP A 1 130 ? -18.608 -13.920 22.871 1.00 77.94 130 ASP A O 1
ATOM 1071 N N . LEU A 1 131 ? -16.704 -13.580 21.700 1.00 77.44 131 LEU A N 1
ATOM 1072 C CA . LEU A 1 131 ? -17.151 -12.428 20.917 1.00 77.44 131 LEU A CA 1
ATOM 1073 C C . LEU A 1 131 ? -17.578 -12.818 19.498 1.00 77.44 131 LEU A C 1
ATOM 1075 O O . LEU A 1 131 ? -18.421 -12.135 18.919 1.00 77.44 131 LEU A O 1
ATOM 1079 N N . LYS A 1 132 ? -17.033 -13.911 18.947 1.00 73.69 132 LYS A N 1
ATOM 1080 C CA . LYS A 1 132 ? -17.404 -14.450 17.629 1.00 73.69 132 LYS A CA 1
ATOM 1081 C C . LYS A 1 132 ? -18.826 -15.042 17.641 1.00 73.69 132 LYS A C 1
ATOM 1083 O O . LYS A 1 132 ? -19.366 -15.414 18.677 1.00 73.69 132 LYS A O 1
ATOM 1088 N N . GLY A 1 133 ? -19.441 -15.135 16.460 1.00 72.06 133 GLY A N 1
ATOM 1089 C CA . GLY A 1 133 ? -20.793 -15.684 16.287 1.00 72.06 133 GLY A CA 1
ATOM 1090 C C . GLY A 1 133 ? -21.892 -14.623 16.392 1.00 72.06 133 GLY A C 1
ATOM 1091 O O . GLY A 1 133 ? -21.764 -13.539 15.825 1.00 72.06 133 GLY A O 1
ATOM 1092 N N . GLU A 1 134 ? -22.984 -14.927 17.097 1.00 64.00 134 GLU A N 1
ATOM 1093 C CA . GLU A 1 134 ? -24.172 -14.058 17.156 1.00 64.00 134 GLU A CA 1
ATOM 1094 C C . GLU A 1 134 ? -23.870 -12.669 17.738 1.00 64.00 134 GLU A C 1
ATOM 1096 O O . GLU A 1 134 ? -24.357 -11.669 17.214 1.00 64.00 134 GLU A O 1
ATOM 1101 N N . LYS A 1 135 ? -22.997 -12.574 18.754 1.00 69.88 135 LYS A N 1
ATOM 1102 C CA . LYS A 1 135 ? -22.596 -11.285 19.351 1.00 69.88 135 LYS A CA 1
ATOM 1103 C C . LYS A 1 135 ? -21.834 -10.391 18.370 1.00 69.88 135 LYS A C 1
ATOM 1105 O O . LYS A 1 135 ? -22.108 -9.196 18.303 1.00 69.88 135 LYS A O 1
ATOM 1110 N N . ALA A 1 136 ? -20.926 -10.964 17.577 1.00 72.56 136 ALA A N 1
ATOM 1111 C CA . ALA A 1 136 ? -20.238 -10.248 16.503 1.00 72.56 136 ALA A CA 1
ATOM 1112 C C . ALA A 1 136 ? -21.244 -9.723 15.465 1.00 72.56 136 ALA A C 1
ATOM 1114 O O . ALA A 1 136 ? -21.172 -8.558 15.077 1.00 72.56 136 ALA A O 1
ATOM 1115 N N . GLY A 1 137 ? -22.227 -10.546 15.083 1.00 71.00 137 GLY A N 1
ATOM 1116 C CA . GLY A 1 137 ? -23.296 -10.150 14.165 1.00 71.00 137 GLY A CA 1
ATOM 1117 C C . GLY A 1 137 ? -24.148 -8.988 14.688 1.00 71.00 137 GLY A C 1
ATOM 1118 O O . GLY A 1 137 ? -24.385 -8.032 13.953 1.00 71.00 137 GLY A O 1
ATOM 1119 N N . VAL A 1 138 ? -24.544 -9.019 15.968 1.00 72.88 138 VAL A N 1
ATOM 1120 C CA . VAL A 1 138 ? -25.299 -7.928 16.622 1.00 72.88 138 VAL A CA 1
ATOM 1121 C C . VAL A 1 138 ? -24.500 -6.622 16.651 1.00 72.88 138 VAL A C 1
ATOM 1123 O O . VAL A 1 138 ? -25.060 -5.547 16.453 1.00 72.88 138 VAL A O 1
ATOM 1126 N N . LEU A 1 139 ? -23.181 -6.709 16.830 1.00 73.94 139 LEU A N 1
ATOM 1127 C CA . LEU A 1 139 ? -22.270 -5.562 16.796 1.00 73.94 139 LEU A CA 1
ATOM 1128 C C . LEU A 1 139 ? -21.886 -5.121 15.369 1.00 73.94 139 LEU A C 1
ATOM 1130 O O . LEU A 1 139 ? -21.087 -4.200 15.208 1.00 73.94 139 LEU A O 1
ATOM 1134 N N . GLY A 1 140 ? -22.453 -5.749 14.334 1.00 76.62 140 GLY A N 1
ATOM 1135 C CA . GLY A 1 140 ? -22.273 -5.370 12.932 1.00 76.62 140 GLY A CA 1
ATOM 1136 C C . GLY A 1 140 ? -21.003 -5.910 12.269 1.00 76.62 140 GLY A C 1
ATOM 1137 O O . GLY A 1 140 ? -20.653 -5.464 11.174 1.00 76.62 140 GLY A O 1
ATOM 1138 N N . TRP A 1 141 ? -20.304 -6.855 12.899 1.00 81.81 141 TRP A N 1
ATOM 1139 C CA . TRP A 1 141 ? -19.124 -7.485 12.312 1.00 81.81 141 TRP A CA 1
ATOM 1140 C C . TRP A 1 141 ? -19.516 -8.418 11.169 1.00 81.81 141 TRP A C 1
ATOM 1142 O O . TRP A 1 141 ? -20.468 -9.196 11.263 1.00 81.81 141 TRP A O 1
ATOM 1152 N N . LYS A 1 142 ? -18.726 -8.383 10.095 1.00 81.25 142 LYS A N 1
ATOM 1153 C CA . LYS A 1 142 ? -18.817 -9.330 8.980 1.00 81.25 142 LYS A CA 1
ATOM 1154 C C . LYS A 1 142 ? -17.533 -10.150 8.948 1.00 81.25 142 LYS A C 1
ATOM 1156 O O . LYS A 1 142 ? -16.514 -9.696 8.435 1.00 81.25 142 LYS A O 1
ATOM 1161 N N . GLY A 1 143 ? -17.581 -11.339 9.545 1.00 85.00 143 GLY A N 1
ATOM 1162 C CA . GLY A 1 143 ? -16.381 -12.138 9.783 1.00 85.00 143 GLY A CA 1
ATOM 1163 C C . GLY A 1 143 ? -15.464 -11.452 10.795 1.00 85.00 143 GLY A C 1
ATOM 1164 O O . GLY A 1 143 ? -15.882 -11.165 11.914 1.00 85.00 143 GLY A O 1
ATOM 1165 N N . ASP A 1 144 ? -14.224 -11.189 10.398 1.00 89.12 144 ASP A N 1
ATOM 1166 C CA . ASP A 1 144 ? -13.208 -10.512 11.206 1.00 89.12 144 ASP A CA 1
ATOM 1167 C C . ASP A 1 144 ? -13.036 -9.026 10.850 1.00 89.12 144 ASP A C 1
ATOM 1169 O O . ASP A 1 144 ? -12.249 -8.342 11.494 1.00 89.12 144 ASP A O 1
ATOM 1173 N N . THR A 1 145 ? -13.743 -8.506 9.843 1.00 91.94 145 THR A N 1
ATOM 1174 C CA . THR A 1 145 ? -13.632 -7.104 9.413 1.00 91.94 145 THR A CA 1
ATOM 1175 C C . THR A 1 145 ? -14.469 -6.193 10.300 1.00 91.94 145 THR A C 1
ATOM 1177 O O . THR A 1 145 ? -15.614 -6.528 10.622 1.00 91.94 145 THR A O 1
ATOM 1180 N N . ILE A 1 146 ? -13.911 -5.034 10.677 1.00 91.56 146 ILE A N 1
ATOM 1181 C CA . ILE A 1 146 ? -14.612 -4.082 11.545 1.00 91.56 146 ILE A CA 1
ATOM 1182 C C . ILE A 1 146 ? -15.969 -3.665 10.943 1.00 91.56 146 ILE A C 1
ATOM 1184 O O . ILE A 1 146 ? -16.102 -3.579 9.715 1.00 91.56 146 ILE A O 1
ATOM 1188 N N . PRO A 1 147 ? -16.983 -3.382 11.780 1.00 89.50 147 PRO A N 1
ATOM 1189 C CA . PRO A 1 147 ? -18.301 -2.975 11.308 1.00 89.50 147 PRO A CA 1
ATOM 1190 C C . PRO A 1 147 ? -18.244 -1.729 10.421 1.00 89.50 147 PRO A C 1
ATOM 1192 O O . PRO A 1 147 ? -17.525 -0.774 10.720 1.00 89.50 147 PRO A O 1
ATOM 1195 N N . SER A 1 148 ? -19.037 -1.735 9.347 1.00 89.00 148 SER A N 1
ATOM 1196 C CA . SER A 1 148 ? -19.167 -0.611 8.405 1.00 89.00 148 SER A CA 1
ATOM 1197 C C . SER A 1 148 ? -17.843 -0.126 7.801 1.00 89.00 148 SER A C 1
ATOM 1199 O O . SER A 1 148 ? -17.727 1.050 7.460 1.00 89.00 148 SER A O 1
ATOM 1201 N N . PHE A 1 149 ? -16.844 -1.008 7.676 1.00 93.69 149 PHE A N 1
ATOM 1202 C CA . PHE A 1 149 ? -15.590 -0.661 7.014 1.00 93.69 149 PHE A CA 1
ATOM 1203 C C . PHE A 1 149 ? -15.842 -0.158 5.587 1.00 93.6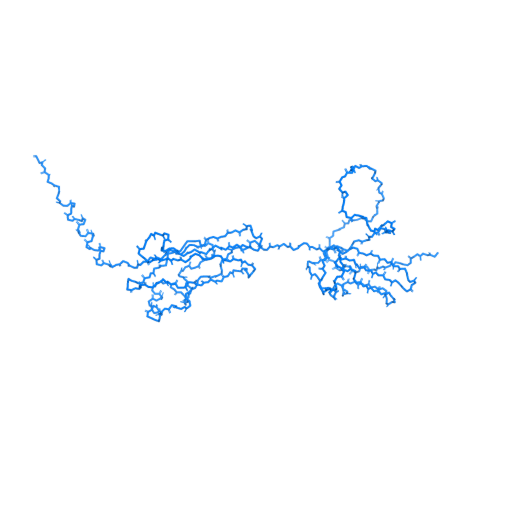9 149 PHE A C 1
ATOM 1205 O O . PHE A 1 149 ? -16.473 -0.845 4.781 1.00 93.69 149 PHE A O 1
ATOM 1212 N N . ASP A 1 150 ? -15.301 1.018 5.285 1.00 94.88 150 ASP A N 1
ATOM 1213 C CA . ASP A 1 150 ? -15.315 1.633 3.965 1.00 94.88 150 ASP A CA 1
ATOM 1214 C C . ASP A 1 150 ? -13.999 2.389 3.757 1.00 94.88 150 ASP A C 1
ATOM 1216 O O . ASP A 1 150 ? -13.578 3.180 4.600 1.00 94.88 150 ASP A O 1
ATOM 1220 N N . SER A 1 151 ? -13.328 2.178 2.629 1.00 95.81 151 SER A N 1
ATOM 1221 C CA . SER A 1 151 ? -11.985 2.728 2.416 1.00 95.81 151 SER A CA 1
ATOM 1222 C C . SER A 1 151 ? -11.928 4.262 2.438 1.00 95.81 151 SER A C 1
ATOM 1224 O O . SER A 1 151 ? -10.864 4.826 2.686 1.00 95.81 151 SER A O 1
ATOM 1226 N N . LEU A 1 152 ? -13.048 4.961 2.231 1.00 95.56 152 LEU A N 1
ATOM 1227 C CA . LEU A 1 152 ? -13.128 6.422 2.287 1.00 95.56 152 LEU A CA 1
ATOM 1228 C C . LEU A 1 152 ? -13.448 6.941 3.695 1.00 95.56 152 LEU A C 1
ATOM 1230 O O . LEU A 1 152 ? -13.234 8.122 3.984 1.00 95.56 152 LEU A O 1
ATOM 1234 N N . THR A 1 153 ? -13.911 6.071 4.593 1.00 94.81 153 THR A N 1
ATOM 1235 C CA . THR A 1 153 ? -14.202 6.417 5.983 1.00 94.81 153 THR A CA 1
ATOM 1236 C C . THR A 1 153 ? -12.932 6.346 6.826 1.00 94.81 153 THR A C 1
ATOM 1238 O O . THR A 1 153 ? -12.302 5.302 6.969 1.00 94.81 153 THR A O 1
ATOM 1241 N N . MET A 1 154 ? -12.556 7.486 7.410 1.00 95.38 154 MET A N 1
ATOM 1242 C CA . MET A 1 154 ? -11.306 7.643 8.169 1.00 95.38 154 MET A CA 1
ATOM 1243 C C . MET A 1 154 ? -11.493 7.495 9.681 1.00 95.38 154 MET A C 1
ATOM 1245 O O . MET A 1 154 ? -10.514 7.405 10.412 1.00 95.38 154 MET A O 1
ATOM 1249 N N . ASN A 1 155 ? -12.731 7.490 10.174 1.00 95.12 155 ASN A N 1
ATOM 1250 C CA . ASN A 1 155 ? -13.027 7.441 11.602 1.00 95.12 155 ASN A CA 1
ATOM 1251 C C . ASN A 1 155 ? -14.035 6.336 11.889 1.00 95.12 155 ASN A C 1
ATOM 1253 O O . ASN A 1 155 ? -15.127 6.329 11.326 1.00 95.12 155 ASN A O 1
ATOM 1257 N N . TYR A 1 156 ? -13.678 5.449 12.806 1.00 94.06 156 TYR A N 1
ATOM 1258 C CA . TYR A 1 156 ? -14.487 4.314 13.217 1.00 94.0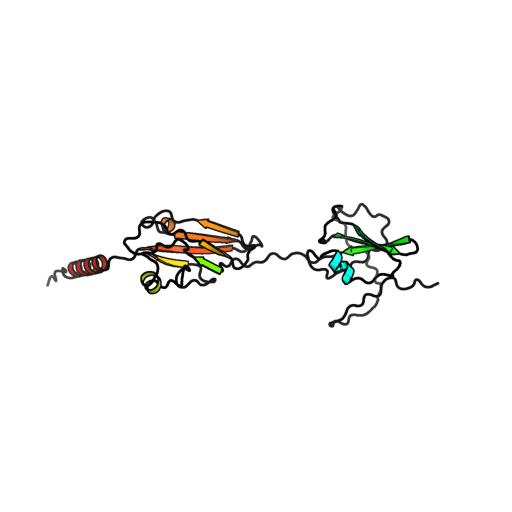6 156 TYR A CA 1
ATOM 1259 C C . TYR A 1 156 ? -14.670 4.311 14.721 1.00 94.06 156 TYR A C 1
ATOM 1261 O O . TYR A 1 156 ? -13.767 4.673 15.476 1.00 94.06 156 TYR A O 1
ATOM 1269 N N . VAL A 1 157 ? -15.831 3.833 15.151 1.00 91.94 157 VAL A N 1
ATOM 1270 C CA . VAL A 1 157 ? -16.107 3.541 16.554 1.00 91.94 157 VAL A CA 1
ATOM 1271 C C . VAL A 1 157 ? -16.281 2.040 16.678 1.00 91.94 157 VAL A C 1
ATOM 1273 O O . VAL A 1 157 ? -17.233 1.474 16.147 1.00 91.94 157 VAL A O 1
ATOM 1276 N N . LEU A 1 158 ? -15.354 1.402 17.382 1.00 91.12 158 LEU A N 1
ATOM 1277 C CA . LEU A 1 158 ? -15.410 -0.018 17.673 1.00 91.12 158 LEU A CA 1
ATOM 1278 C C . LEU A 1 158 ? -16.019 -0.219 19.054 1.00 91.12 158 LEU A C 1
ATOM 1280 O O . LEU A 1 158 ? -15.397 0.116 20.065 1.00 91.12 158 LEU A O 1
ATOM 1284 N N . VAL A 1 159 ? -17.239 -0.751 19.086 1.00 88.75 159 VAL A N 1
ATOM 1285 C CA . VAL A 1 159 ? -17.934 -1.066 20.334 1.00 88.75 159 VAL A CA 1
ATOM 1286 C C . VAL A 1 159 ? -17.490 -2.443 20.831 1.00 88.75 159 VAL A C 1
ATOM 1288 O O . VAL A 1 159 ? -17.555 -3.427 20.096 1.00 88.75 159 VAL A O 1
ATOM 1291 N N . LEU A 1 160 ? -17.006 -2.497 22.070 1.00 87.75 160 LEU A N 1
ATOM 1292 C CA . LEU A 1 160 ? -16.525 -3.697 22.751 1.00 87.75 160 LEU A CA 1
ATOM 1293 C C . LEU A 1 160 ? -17.434 -4.007 23.948 1.00 87.75 160 LEU A C 1
ATOM 1295 O O . LEU A 1 160 ? -17.808 -3.069 24.657 1.00 87.75 160 LEU A O 1
ATOM 1299 N N . PRO A 1 161 ? -17.745 -5.280 24.244 1.00 85.38 161 PRO A N 1
ATOM 1300 C CA . PRO A 1 161 ? -18.573 -5.604 25.401 1.00 85.38 161 PRO A CA 1
ATOM 1301 C C . PRO A 1 161 ? -17.983 -5.132 26.725 1.00 85.38 161 PRO A C 1
ATOM 1303 O O . PRO A 1 161 ? -16.764 -5.109 26.901 1.00 85.38 161 PRO A O 1
ATOM 1306 N N . LEU A 1 162 ? -18.851 -4.806 27.684 1.00 81.94 162 LEU A N 1
ATOM 1307 C CA . LEU A 1 162 ? -18.454 -4.231 28.977 1.00 81.94 162 LEU A CA 1
ATOM 1308 C C . LEU A 1 162 ? -17.423 -5.095 29.731 1.00 81.94 162 LEU A C 1
ATOM 1310 O O . LEU A 1 162 ? -16.465 -4.574 30.306 1.00 81.94 162 LEU A O 1
ATOM 1314 N N . ALA A 1 163 ? -17.592 -6.420 29.685 1.00 82.00 163 ALA A N 1
ATOM 1315 C CA . ALA A 1 163 ? -16.711 -7.386 30.344 1.00 82.00 163 ALA A CA 1
ATOM 1316 C C . ALA A 1 163 ? -15.335 -7.542 29.664 1.00 82.00 163 ALA A C 1
ATOM 1318 O O . ALA A 1 163 ? -14.432 -8.157 30.232 1.00 82.00 163 ALA A O 1
ATOM 1319 N N . TYR A 1 164 ? -15.147 -6.998 28.458 1.00 87.00 164 TYR A N 1
ATOM 1320 C CA . TYR A 1 164 ? -13.899 -7.124 27.717 1.00 87.00 164 TYR A CA 1
ATOM 1321 C C . TYR A 1 164 ? -12.841 -6.146 28.254 1.00 87.00 164 TYR A C 1
ATOM 1323 O O . TYR A 1 164 ? -13.060 -4.937 28.338 1.00 87.00 164 TYR A O 1
ATOM 1331 N N . GLN A 1 165 ? -11.672 -6.669 28.634 1.00 86.56 165 GLN A N 1
ATOM 1332 C CA . GLN A 1 165 ? -10.616 -5.887 29.301 1.00 86.56 165 GLN A CA 1
ATOM 1333 C C . GLN A 1 165 ? -9.316 -5.749 28.496 1.00 86.56 165 GLN A C 1
ATOM 1335 O O . G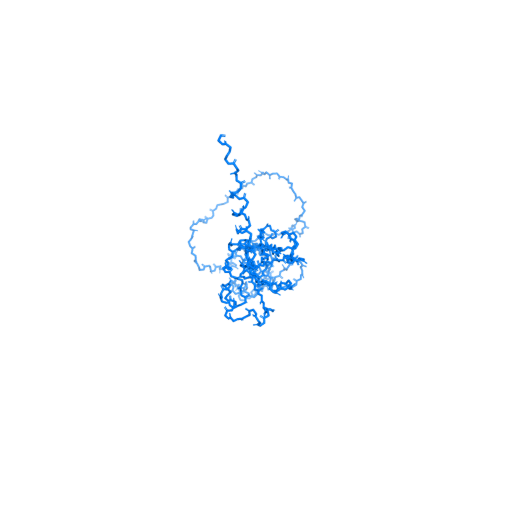LN A 1 165 ? -8.415 -5.021 28.906 1.00 86.56 165 GLN A O 1
ATOM 1340 N N . ARG A 1 166 ? -9.189 -6.433 27.356 1.00 89.69 166 ARG A N 1
ATOM 1341 C CA . ARG A 1 166 ? -7.948 -6.461 26.563 1.00 89.69 166 ARG A CA 1
ATOM 1342 C C . ARG A 1 166 ? -8.018 -5.480 25.398 1.00 89.69 166 ARG A C 1
ATOM 1344 O O . ARG A 1 166 ? -9.088 -5.190 24.889 1.00 89.69 166 ARG A O 1
ATOM 1351 N N . ILE A 1 167 ? -6.882 -4.987 24.921 1.00 91.69 167 ILE A N 1
ATOM 1352 C CA . ILE A 1 167 ? -6.861 -4.135 23.724 1.00 91.69 167 ILE A CA 1
ATOM 1353 C C . ILE A 1 167 ? -6.913 -5.041 22.485 1.00 91.69 167 ILE A C 1
ATOM 1355 O O . ILE A 1 167 ? -6.102 -5.965 22.393 1.00 91.69 167 ILE A O 1
ATOM 1359 N N . PRO A 1 168 ? -7.854 -4.831 21.546 1.00 91.88 168 PRO A N 1
ATOM 1360 C CA . PRO A 1 168 ? -7.943 -5.641 20.338 1.00 91.88 168 PRO A CA 1
ATOM 1361 C C . PRO A 1 168 ? -6.701 -5.447 19.460 1.00 91.88 168 PRO A C 1
ATOM 1363 O O . PRO A 1 168 ? -6.255 -4.326 19.200 1.00 91.88 168 PRO A O 1
ATOM 1366 N N . ALA A 1 169 ? -6.146 -6.559 18.984 1.00 93.00 169 ALA A N 1
ATOM 1367 C CA . ALA A 1 169 ? -5.022 -6.566 18.059 1.00 93.00 169 ALA A CA 1
ATOM 1368 C C . ALA A 1 169 ? -5.541 -6.442 16.621 1.00 93.00 169 ALA A C 1
ATOM 1370 O O . ALA A 1 169 ? -5.665 -7.433 15.907 1.00 93.00 169 ALA A O 1
ATOM 1371 N N . LEU A 1 170 ? -5.877 -5.216 16.215 1.00 95.50 170 LEU A N 1
ATOM 1372 C CA . LEU A 1 170 ? -6.340 -4.951 14.855 1.00 95.50 170 LEU A CA 1
ATOM 1373 C C . LEU A 1 170 ? -5.197 -5.081 13.836 1.00 95.50 170 LEU A C 1
ATOM 1375 O O . LEU A 1 170 ? -4.074 -4.612 14.065 1.00 95.50 170 LEU A O 1
ATOM 1379 N N . THR A 1 171 ? -5.517 -5.684 12.698 1.00 96.06 171 THR A N 1
ATOM 1380 C CA . THR A 1 171 ? -4.681 -5.823 11.503 1.00 96.06 171 THR A CA 1
ATOM 1381 C C . THR A 1 171 ? -5.292 -5.053 10.337 1.00 96.06 171 THR A C 1
ATOM 1383 O O . THR A 1 171 ? -6.422 -4.575 10.418 1.00 96.06 171 THR A O 1
ATOM 1386 N N . PHE A 1 172 ? -4.532 -4.887 9.258 1.00 96.06 172 PHE A N 1
ATOM 1387 C CA . PHE A 1 172 ? -4.942 -4.100 8.100 1.00 96.06 172 PHE A CA 1
ATOM 1388 C C . PHE A 1 172 ? -4.434 -4.737 6.807 1.00 96.06 172 PHE A C 1
ATOM 1390 O O . PHE A 1 172 ? -3.421 -5.437 6.812 1.00 96.06 172 PHE A O 1
ATOM 1397 N N . ALA A 1 173 ? -5.107 -4.434 5.702 1.00 96.56 173 ALA A N 1
ATOM 1398 C CA . ALA A 1 173 ? -4.600 -4.657 4.354 1.00 96.56 173 ALA A CA 1
ATOM 1399 C C . ALA A 1 173 ? -4.669 -3.342 3.574 1.00 96.56 173 ALA A C 1
ATOM 1401 O O . ALA A 1 173 ? -5.634 -2.590 3.715 1.00 96.56 173 ALA A O 1
ATOM 1402 N N . THR A 1 174 ? -3.659 -3.038 2.764 1.00 97.62 174 THR A N 1
ATOM 1403 C CA . THR A 1 174 ? -3.660 -1.869 1.874 1.00 97.62 174 THR A CA 1
ATOM 1404 C C . THR A 1 174 ? -4.295 -2.222 0.530 1.00 97.62 174 THR A C 1
ATOM 1406 O O . THR A 1 174 ? -4.208 -3.361 0.081 1.00 97.62 174 THR A O 1
ATOM 1409 N N . VAL A 1 175 ? -4.929 -1.248 -0.134 1.00 96.62 175 VAL A N 1
ATOM 1410 C CA . VAL A 1 175 ? -5.402 -1.441 -1.521 1.00 96.62 175 VAL A CA 1
ATOM 1411 C C . VAL A 1 175 ? -4.215 -1.527 -2.480 1.00 96.62 175 VAL A C 1
ATOM 1413 O O . VAL A 1 175 ? -4.203 -2.356 -3.385 1.00 96.62 175 VAL A O 1
ATOM 1416 N N . ASN A 1 176 ? -3.206 -0.677 -2.272 1.00 95.94 176 ASN A N 1
ATOM 1417 C CA . ASN A 1 176 ? -1.948 -0.733 -3.004 1.00 95.94 176 ASN A CA 1
ATOM 1418 C C . ASN A 1 176 ? -0.885 -1.473 -2.165 1.00 95.94 176 ASN A C 1
ATOM 1420 O O . ASN A 1 176 ? -0.570 -1.012 -1.061 1.00 95.94 176 ASN A O 1
ATOM 1424 N N . PRO A 1 177 ? -0.308 -2.586 -2.656 1.00 94.56 177 PRO A N 1
ATOM 1425 C CA . PRO A 1 177 ? 0.709 -3.343 -1.924 1.00 94.56 177 PRO A CA 1
ATOM 1426 C C . PRO A 1 177 ? 2.015 -2.567 -1.699 1.00 94.56 177 PRO A C 1
ATOM 1428 O O . PRO A 1 177 ? 2.739 -2.876 -0.757 1.00 94.56 177 PRO A O 1
ATOM 1431 N N . ASN A 1 178 ? 2.303 -1.542 -2.510 1.00 95.00 178 ASN A N 1
ATOM 1432 C CA . ASN A 1 178 ? 3.509 -0.721 -2.359 1.00 95.00 178 ASN A CA 1
ATOM 1433 C C . ASN A 1 178 ? 3.354 0.397 -1.307 1.00 95.00 178 ASN A C 1
ATOM 1435 O O . ASN A 1 178 ? 4.319 1.102 -1.003 1.00 95.00 178 ASN A O 1
ATOM 1439 N N . SER A 1 179 ? 2.158 0.569 -0.734 1.00 96.88 179 SER A N 1
ATOM 1440 C CA . SER A 1 179 ? 1.904 1.561 0.314 1.00 96.88 179 SER A CA 1
ATOM 1441 C C . SER A 1 179 ? 2.467 1.114 1.665 1.00 96.88 179 SER A C 1
ATOM 1443 O O . SER A 1 179 ? 2.424 -0.059 2.033 1.00 96.88 179 SER A O 1
ATOM 1445 N N . LYS A 1 180 ? 2.965 2.072 2.448 1.00 97.06 180 LYS A N 1
ATOM 1446 C CA . LYS A 1 180 ? 3.515 1.846 3.792 1.00 97.06 180 LYS A CA 1
ATOM 1447 C C . LYS A 1 180 ? 2.488 2.231 4.845 1.00 97.06 180 LYS A C 1
ATOM 1449 O O . LYS A 1 180 ? 1.761 3.203 4.668 1.00 97.06 180 LYS A O 1
ATOM 1454 N N . VAL A 1 181 ? 2.446 1.514 5.965 1.00 97.50 181 VAL A N 1
ATOM 1455 C CA . VAL A 1 181 ? 1.514 1.822 7.059 1.00 97.50 181 VAL A CA 1
ATOM 1456 C C . VAL A 1 181 ? 2.255 1.897 8.384 1.00 97.50 181 VAL A C 1
ATOM 1458 O O . VAL A 1 181 ? 2.953 0.964 8.774 1.00 97.50 181 VAL A O 1
ATOM 1461 N N . MET A 1 182 ? 2.071 3.008 9.092 1.00 97.50 182 MET A N 1
ATOM 1462 C CA . MET A 1 182 ? 2.503 3.180 10.474 1.00 97.50 182 MET A CA 1
ATOM 1463 C C . MET A 1 182 ? 1.306 2.988 11.398 1.00 97.50 182 MET A C 1
ATOM 1465 O O . MET A 1 182 ? 0.245 3.561 11.159 1.00 97.50 182 MET A O 1
ATOM 1469 N N . VAL A 1 183 ? 1.471 2.197 12.460 1.00 97.44 183 VAL A N 1
ATOM 1470 C CA . VAL A 1 183 ? 0.376 1.893 13.386 1.00 97.44 183 VAL A CA 1
ATOM 1471 C C . VAL A 1 183 ? 0.697 2.383 14.785 1.00 97.44 183 VAL A C 1
ATOM 1473 O O . VAL A 1 183 ? 1.658 1.930 15.405 1.00 97.44 183 VAL A O 1
ATOM 1476 N N . THR A 1 184 ? -0.169 3.240 15.310 1.00 96.69 184 THR A N 1
ATOM 1477 C CA . THR A 1 184 ? -0.179 3.630 16.719 1.00 96.69 184 THR A CA 1
ATOM 1478 C C . THR A 1 184 ? -1.278 2.843 17.413 1.00 96.69 184 THR A C 1
ATOM 1480 O O . THR A 1 184 ? -2.454 2.990 17.090 1.00 96.69 184 THR A O 1
ATOM 1483 N N . ARG A 1 185 ? -0.908 1.962 18.344 1.00 95.69 185 ARG A N 1
ATOM 1484 C CA . ARG A 1 185 ? -1.871 1.140 19.087 1.00 95.69 185 ARG A CA 1
ATOM 1485 C C . ARG A 1 185 ? -2.425 1.906 20.288 1.00 95.69 185 ARG A C 1
ATOM 1487 O O . ARG A 1 185 ? -1.709 2.687 20.914 1.00 95.69 185 ARG A O 1
ATOM 1494 N N . ALA A 1 186 ? -3.676 1.614 20.628 1.00 95.00 186 ALA A N 1
ATOM 1495 C CA . ALA A 1 186 ? -4.283 2.041 21.879 1.00 95.00 186 ALA A CA 1
ATOM 1496 C C . ALA A 1 186 ? -3.491 1.480 23.075 1.00 95.00 186 ALA A C 1
ATOM 1498 O O . ALA A 1 186 ? -2.916 0.391 22.999 1.00 95.00 186 ALA A O 1
ATOM 1499 N N . LYS A 1 187 ? -3.476 2.228 24.179 1.00 92.88 187 LYS A N 1
ATOM 1500 C CA . LYS A 1 187 ? -2.770 1.906 25.430 1.00 92.88 187 LYS A CA 1
ATOM 1501 C C . LYS A 1 187 ? -3.706 1.486 26.558 1.00 92.88 187 LYS A C 1
ATOM 1503 O O . LYS A 1 187 ? -3.277 0.788 27.470 1.00 92.88 187 LYS A O 1
ATOM 1508 N N . SER A 1 188 ? -4.964 1.919 26.522 1.00 91.19 188 SER A N 1
ATOM 1509 C CA . SER A 1 188 ? -5.959 1.628 27.557 1.00 91.19 188 SER A CA 1
ATOM 1510 C C . SER A 1 188 ? -7.368 1.660 26.970 1.00 91.19 188 SER A C 1
ATOM 1512 O O . SER A 1 188 ? -7.612 2.364 25.997 1.00 91.19 188 SER A O 1
ATOM 1514 N N . LEU A 1 189 ? -8.306 0.924 27.574 1.00 89.25 189 LEU A N 1
ATOM 1515 C CA . LEU A 1 189 ? -9.735 0.995 27.236 1.00 89.25 189 LEU A CA 1
ATOM 1516 C C . LEU A 1 189 ? -10.506 2.043 28.056 1.00 89.25 189 LEU A C 1
ATOM 1518 O O . LEU A 1 189 ? -11.612 2.407 27.673 1.00 89.25 189 LEU A O 1
ATOM 1522 N N . GLU A 1 190 ? -9.926 2.534 29.153 1.00 87.38 190 GLU A N 1
ATOM 1523 C CA . GLU A 1 190 ? -10.566 3.471 30.100 1.00 87.38 190 GLU A CA 1
ATOM 1524 C C . GLU A 1 190 ? -9.825 4.816 30.198 1.00 87.38 190 GLU A C 1
ATOM 1526 O O . GLU A 1 190 ? -10.232 5.708 30.936 1.00 87.38 190 GLU A O 1
ATOM 1531 N N . GLY A 1 191 ? -8.705 4.955 29.483 1.00 85.94 191 GLY A N 1
ATOM 1532 C CA . GLY A 1 191 ? -7.862 6.149 29.515 1.00 85.94 191 GLY A CA 1
ATOM 1533 C C . GLY A 1 191 ? -8.433 7.335 28.733 1.00 85.94 191 GLY A C 1
ATOM 1534 O O . GLY A 1 191 ? -9.630 7.434 28.446 1.00 85.94 191 GLY A O 1
ATOM 1535 N N . SER A 1 192 ? -7.545 8.248 28.335 1.00 90.69 192 SER A N 1
ATOM 1536 C CA . SER A 1 192 ? -7.925 9.372 27.478 1.00 90.69 192 SER A CA 1
ATOM 1537 C C . SER A 1 192 ? -8.488 8.890 26.130 1.00 90.69 192 SER A C 1
ATOM 1539 O O . SER A 1 192 ? -8.382 7.721 25.756 1.00 90.69 192 SER A O 1
ATOM 1541 N N . VAL A 1 193 ? -9.118 9.784 25.361 1.00 88.81 193 VAL A N 1
ATOM 1542 C CA . VAL A 1 193 ? -9.570 9.442 23.997 1.00 88.81 193 VAL A CA 1
ATOM 1543 C C . VAL A 1 193 ? -8.391 8.978 23.132 1.00 88.81 193 VAL A C 1
ATOM 1545 O O . VAL A 1 193 ? -8.529 8.006 22.394 1.00 88.81 193 VAL A O 1
ATOM 1548 N N . ALA A 1 194 ? -7.220 9.602 23.283 1.00 89.38 194 ALA A N 1
ATOM 1549 C CA . ALA A 1 194 ? -6.008 9.205 22.573 1.00 89.38 194 ALA A CA 1
ATOM 1550 C C . ALA A 1 194 ? -5.536 7.799 22.979 1.00 89.38 194 ALA A C 1
ATOM 1552 O O . ALA A 1 194 ? -5.231 6.985 22.113 1.00 89.38 194 ALA A O 1
ATOM 1553 N N . ASP A 1 195 ? -5.558 7.469 24.275 1.00 92.19 195 ASP A N 1
ATOM 1554 C CA . ASP A 1 195 ? -5.154 6.137 24.752 1.00 92.19 195 ASP A CA 1
ATOM 1555 C C . ASP A 1 195 ? -6.105 5.027 24.299 1.00 92.19 195 ASP A C 1
ATOM 1557 O O . ASP A 1 195 ? -5.694 3.870 24.236 1.00 92.19 195 ASP A O 1
ATOM 1561 N N . ARG A 1 196 ? -7.353 5.379 23.972 1.00 94.00 196 ARG A N 1
ATOM 1562 C CA . ARG A 1 196 ? -8.399 4.479 23.467 1.00 94.00 196 ARG A CA 1
ATOM 1563 C C . ARG A 1 196 ? -8.470 4.417 21.945 1.00 94.00 196 ARG A C 1
ATOM 1565 O O . ARG A 1 196 ? -9.336 3.729 21.416 1.00 94.00 196 ARG A O 1
ATOM 1572 N N . THR A 1 197 ? -7.605 5.127 21.226 1.00 94.94 197 THR A N 1
ATOM 1573 C CA . THR A 1 197 ? -7.658 5.191 19.762 1.00 94.94 197 THR A CA 1
ATOM 1574 C C . THR A 1 197 ? -6.495 4.423 19.149 1.00 94.94 197 THR A C 1
ATOM 1576 O O . THR A 1 197 ? -5.342 4.600 19.535 1.00 94.94 197 THR A O 1
ATOM 1579 N N . ILE A 1 198 ? -6.801 3.559 18.182 1.00 96.88 198 ILE A N 1
ATOM 1580 C CA . ILE A 1 198 ? -5.813 2.945 17.295 1.00 96.88 198 ILE A CA 1
ATOM 1581 C C . ILE A 1 198 ? -5.763 3.781 16.019 1.00 96.88 198 ILE A C 1
ATOM 1583 O O . ILE A 1 198 ? -6.807 4.094 15.451 1.00 96.88 198 ILE A O 1
ATOM 1587 N N . THR A 1 199 ? -4.569 4.121 15.549 1.00 97.31 199 THR A N 1
ATOM 1588 C CA . THR A 1 199 ? -4.385 4.925 14.340 1.00 97.31 199 THR A CA 1
ATOM 1589 C C . THR A 1 199 ? -3.537 4.177 13.323 1.00 97.31 199 THR A C 1
ATOM 1591 O O . THR A 1 199 ? -2.456 3.694 13.655 1.00 97.31 199 THR A O 1
ATOM 1594 N N . PHE A 1 200 ? -4.010 4.116 12.080 1.00 98.00 200 PHE A N 1
ATOM 1595 C CA . PHE A 1 200 ? -3.271 3.615 10.926 1.00 98.00 200 PHE A CA 1
ATOM 1596 C C . PHE A 1 200 ? -2.970 4.787 9.994 1.00 98.00 200 PHE A C 1
ATOM 1598 O O . PHE A 1 200 ? -3.872 5.326 9.354 1.00 98.00 200 PHE A O 1
ATOM 1605 N N . THR A 1 201 ? -1.705 5.180 9.914 1.00 97.88 201 THR A N 1
ATOM 1606 C CA . THR A 1 201 ? -1.233 6.197 8.973 1.00 97.88 201 THR A CA 1
ATOM 1607 C C . THR A 1 201 ? -0.696 5.494 7.737 1.00 97.88 201 THR A C 1
ATOM 1609 O O . THR A 1 201 ? 0.380 4.899 7.778 1.00 97.88 201 THR A O 1
ATOM 1612 N N . VAL A 1 202 ? -1.456 5.543 6.648 1.00 98.06 202 VAL A N 1
ATOM 1613 C CA . VAL A 1 202 ? -1.083 4.995 5.344 1.00 98.06 202 VAL A CA 1
ATOM 1614 C C . VAL A 1 202 ? -0.367 6.068 4.540 1.00 98.06 202 VAL A C 1
ATOM 1616 O O . VAL A 1 202 ? -0.868 7.180 4.388 1.00 98.06 202 VAL A O 1
ATOM 1619 N N . ILE A 1 203 ? 0.795 5.717 4.012 1.00 97.75 203 ILE A N 1
ATOM 1620 C CA . ILE A 1 203 ? 1.635 6.537 3.149 1.00 97.75 203 ILE A CA 1
ATOM 1621 C C . ILE A 1 203 ? 1.665 5.829 1.793 1.00 97.75 203 ILE A C 1
ATOM 1623 O O . ILE A 1 203 ? 2.052 4.660 1.720 1.00 97.75 203 ILE A O 1
ATOM 1627 N N . ALA A 1 204 ? 1.211 6.504 0.738 1.00 97.50 204 ALA A N 1
ATOM 1628 C CA . ALA A 1 204 ? 1.252 5.965 -0.616 1.00 97.50 204 ALA A CA 1
ATOM 1629 C C . ALA A 1 204 ? 2.698 5.781 -1.105 1.00 97.50 204 ALA A C 1
ATOM 1631 O O . ALA A 1 204 ? 3.663 6.224 -0.479 1.00 97.50 204 ALA A O 1
ATOM 1632 N N . GLU A 1 205 ? 2.852 5.116 -2.244 1.00 97.00 205 GLU A N 1
ATOM 1633 C CA . GLU A 1 205 ? 4.160 4.830 -2.834 1.00 97.00 205 GLU A CA 1
ATOM 1634 C C . GLU A 1 205 ? 4.923 6.105 -3.223 1.00 97.00 205 GLU A C 1
ATOM 1636 O O . GLU A 1 205 ? 6.143 6.175 -3.075 1.00 97.00 205 GLU A O 1
ATOM 1641 N N . ASP A 1 206 ? 4.193 7.146 -3.633 1.00 95.00 206 ASP A N 1
ATOM 1642 C CA . ASP A 1 206 ? 4.733 8.484 -3.894 1.00 95.00 206 ASP A CA 1
ATOM 1643 C C . ASP A 1 206 ? 5.386 9.147 -2.665 1.00 95.00 206 ASP A C 1
ATOM 1645 O O . ASP A 1 206 ? 6.078 10.152 -2.808 1.00 95.00 206 ASP A O 1
ATOM 1649 N N . SER A 1 207 ? 5.195 8.587 -1.462 1.00 93.75 207 SER A N 1
ATOM 1650 C CA . SER A 1 207 ? 5.656 9.119 -0.174 1.00 93.75 207 SER A CA 1
ATOM 1651 C C . SER A 1 207 ? 5.137 10.525 0.169 1.00 93.75 207 SER A C 1
ATOM 1653 O O . SER A 1 207 ? 5.614 11.140 1.121 1.00 93.75 207 SER A O 1
ATOM 1655 N N . ILE A 1 208 ? 4.151 11.028 -0.577 1.00 94.88 208 ILE A N 1
ATOM 1656 C CA . ILE A 1 208 ? 3.549 12.358 -0.426 1.00 94.88 208 ILE A CA 1
ATOM 1657 C C . ILE A 1 208 ? 2.104 12.214 0.045 1.00 94.88 208 ILE A C 1
ATOM 1659 O O . ILE A 1 208 ? 1.672 12.904 0.970 1.00 94.88 208 ILE A O 1
ATOM 1663 N N . THR A 1 209 ? 1.343 11.315 -0.576 1.00 97.19 209 THR A N 1
ATOM 1664 C CA . THR A 1 209 ? -0.073 11.144 -0.272 1.00 97.19 209 THR A CA 1
ATOM 1665 C C . THR A 1 209 ? -0.233 10.323 1.003 1.00 97.19 209 THR A C 1
ATOM 1667 O O . THR A 1 209 ? 0.244 9.191 1.097 1.00 97.19 209 THR A O 1
ATOM 1670 N N . THR A 1 210 ? -0.929 10.883 1.998 1.00 97.31 210 THR A N 1
ATOM 1671 C CA . THR A 1 210 ? -1.156 10.220 3.289 1.00 97.31 210 THR A CA 1
ATOM 1672 C C . THR A 1 210 ? -2.636 10.159 3.655 1.00 97.31 210 THR A C 1
ATOM 1674 O O . THR A 1 210 ? -3.425 11.048 3.317 1.00 97.31 210 THR A O 1
ATOM 1677 N N . ARG A 1 211 ? -3.028 9.090 4.352 1.00 97.62 211 ARG A N 1
ATOM 1678 C CA . ARG A 1 211 ? -4.364 8.908 4.935 1.00 97.62 211 ARG A CA 1
ATOM 1679 C C . ARG A 1 211 ? -4.238 8.367 6.347 1.00 97.62 211 ARG A C 1
ATOM 1681 O O . ARG A 1 211 ? -3.372 7.546 6.626 1.00 97.62 211 ARG A O 1
ATOM 1688 N N . VAL A 1 212 ? -5.115 8.824 7.230 1.00 97.94 212 VAL A N 1
ATOM 1689 C CA . VAL A 1 212 ? -5.084 8.467 8.647 1.00 97.94 212 VAL A CA 1
ATOM 1690 C C . VAL A 1 212 ? -6.430 7.874 9.024 1.00 97.94 212 VAL A C 1
ATOM 1692 O O . VAL A 1 212 ? -7.432 8.581 9.015 1.00 97.94 212 VAL A O 1
ATOM 1695 N N . TYR A 1 213 ? -6.437 6.590 9.370 1.00 98.00 213 TYR A N 1
ATOM 1696 C CA . TYR A 1 213 ? -7.617 5.882 9.854 1.00 98.00 213 TYR A CA 1
ATOM 1697 C C . TYR A 1 213 ? -7.553 5.784 11.369 1.00 98.00 213 TYR A C 1
ATOM 1699 O O . TYR A 1 213 ? -6.590 5.249 11.915 1.00 98.00 213 TYR A O 1
ATOM 1707 N N . SER A 1 214 ? -8.583 6.273 12.042 1.00 96.94 214 SER A N 1
ATOM 1708 C CA . SER A 1 214 ? -8.699 6.270 13.495 1.00 96.94 214 SER A CA 1
ATOM 1709 C C . SER A 1 214 ? -9.817 5.333 13.916 1.00 96.94 214 SER A C 1
ATOM 1711 O O . SER A 1 214 ? -10.961 5.487 13.496 1.00 96.94 214 SER A O 1
ATOM 1713 N N . VAL A 1 215 ? -9.494 4.364 14.763 1.00 96.75 215 VAL A N 1
ATOM 1714 C CA . VAL A 1 215 ? -10.448 3.427 15.350 1.00 96.75 215 VAL A CA 1
ATOM 1715 C C . VAL A 1 215 ? -10.525 3.711 16.841 1.00 96.75 215 VAL A C 1
ATOM 1717 O O . VAL A 1 215 ? -9.624 3.363 17.604 1.00 96.75 215 VAL A O 1
ATOM 1720 N N . PHE A 1 216 ? -11.600 4.374 17.249 1.00 94.88 216 PHE A N 1
ATOM 1721 C CA . PHE A 1 216 ? -11.883 4.671 18.643 1.00 94.88 216 PHE A CA 1
ATOM 1722 C C . PHE A 1 216 ? -12.517 3.456 19.322 1.00 94.88 216 PHE A C 1
ATOM 1724 O O . PHE A 1 216 ? -13.567 2.975 18.897 1.00 94.88 216 PHE A O 1
ATOM 1731 N N . LEU A 1 217 ? -11.889 2.972 20.391 1.00 93.25 217 LEU A N 1
ATOM 1732 C CA . LEU A 1 217 ? -12.392 1.863 21.190 1.00 93.25 217 LEU A CA 1
ATOM 1733 C C . LEU A 1 217 ? -13.383 2.391 22.229 1.00 93.25 217 LEU A C 1
ATOM 1735 O O . LEU A 1 217 ? -13.022 3.144 23.137 1.00 93.25 217 LEU A O 1
ATOM 1739 N N . LYS A 1 218 ? -14.640 1.971 22.108 1.00 89.94 218 LYS A N 1
ATOM 1740 C CA . LYS A 1 218 ? -15.723 2.320 23.025 1.00 89.94 218 LYS A CA 1
ATOM 1741 C C . LYS A 1 218 ? -16.213 1.057 23.719 1.00 89.94 218 LYS A C 1
ATOM 1743 O O . LYS A 1 218 ? -16.571 0.098 23.049 1.00 89.94 218 LYS A O 1
ATOM 1748 N N . LYS A 1 219 ? -16.291 1.053 25.048 1.00 88.31 219 LYS A N 1
ATOM 1749 C CA . LYS A 1 219 ? -17.022 -0.008 25.749 1.00 88.31 219 LYS A CA 1
ATOM 1750 C C . LYS A 1 219 ? -18.526 0.222 25.670 1.00 88.31 219 LYS A C 1
ATOM 1752 O O . LYS A 1 219 ? -18.985 1.368 25.696 1.00 88.31 219 LYS A O 1
ATOM 1757 N N . GLU A 1 220 ? -19.285 -0.863 25.586 1.00 82.75 220 GLU A N 1
ATOM 1758 C CA . GLU A 1 220 ? -20.716 -0.844 25.872 1.00 82.75 220 GLU A CA 1
ATOM 1759 C C . GLU A 1 220 ? -20.949 -0.227 27.252 1.00 82.75 220 GLU A C 1
ATOM 1761 O O . GLU A 1 220 ? -20.176 -0.444 28.185 1.00 82.75 220 GLU A O 1
ATOM 1766 N N . GLN A 1 221 ? -21.999 0.579 27.370 1.00 70.62 221 GLN A N 1
ATOM 1767 C CA . GLN A 1 221 ? -22.426 1.105 28.659 1.00 70.62 221 GLN A CA 1
ATOM 1768 C C . GLN A 1 221 ? -23.406 0.126 29.292 1.00 70.62 221 GLN A C 1
ATOM 1770 O O . GLN A 1 221 ? -24.273 -0.410 28.602 1.00 70.62 221 GLN A O 1
ATOM 1775 N N . ASP A 1 222 ? -23.292 -0.067 30.605 1.00 54.97 222 ASP A N 1
ATOM 1776 C CA . ASP A 1 222 ? -24.313 -0.780 31.361 1.00 54.97 222 ASP A CA 1
ATOM 1777 C C . ASP A 1 222 ? -25.630 0.008 31.281 1.00 54.97 222 ASP A C 1
ATOM 1779 O O . ASP A 1 222 ? -25.712 1.174 31.682 1.00 54.97 222 ASP A O 1
ATOM 1783 N N . THR A 1 223 ? -26.672 -0.620 30.739 1.00 58.00 223 THR A N 1
ATOM 1784 C CA . THR A 1 223 ? -28.008 -0.028 30.628 1.00 58.00 223 THR A CA 1
ATOM 1785 C C . THR A 1 223 ? -28.591 0.357 31.991 1.00 58.00 223 THR A C 1
ATOM 1787 O O . THR A 1 223 ? -29.396 1.288 32.063 1.00 58.00 223 THR A O 1
ATOM 1790 N N . LEU A 1 224 ? -28.151 -0.295 33.076 1.00 53.38 224 LEU A N 1
ATOM 1791 C CA . LEU A 1 224 ? -28.550 0.041 34.444 1.00 53.38 224 LEU A CA 1
ATOM 1792 C C . LEU A 1 224 ? -27.962 1.384 34.903 1.00 53.38 224 LEU A C 1
ATOM 1794 O O . LEU A 1 224 ? -28.667 2.164 35.540 1.00 53.38 224 LEU A O 1
ATOM 1798 N N . ASP A 1 225 ? -26.725 1.715 34.521 1.00 53.47 225 ASP A N 1
ATOM 1799 C CA . ASP A 1 225 ? -26.077 2.984 34.897 1.00 53.47 225 ASP A CA 1
ATOM 1800 C C . ASP A 1 225 ? -26.713 4.186 34.167 1.00 53.47 225 ASP A C 1
ATOM 1802 O O . ASP A 1 225 ? -26.847 5.279 34.725 1.00 53.47 225 ASP A O 1
ATOM 1806 N N . ILE A 1 226 ? -27.195 3.975 32.934 1.00 57.09 226 ILE A N 1
ATOM 1807 C CA . ILE A 1 226 ? -27.941 4.982 32.159 1.00 57.09 226 ILE A CA 1
ATOM 1808 C C . ILE A 1 226 ? -29.314 5.253 32.795 1.00 57.09 226 ILE A C 1
ATOM 1810 O O . ILE A 1 226 ? -29.694 6.416 32.963 1.00 57.09 226 ILE A O 1
ATOM 1814 N N . GLN A 1 227 ? -30.048 4.206 33.190 1.00 55.75 227 GLN A N 1
ATOM 1815 C CA . GLN A 1 227 ? -31.340 4.360 33.868 1.00 55.75 227 GLN A CA 1
ATOM 1816 C C . GLN A 1 227 ? -31.191 4.983 35.261 1.00 55.75 227 GLN A C 1
ATOM 1818 O O . GLN A 1 227 ? -31.993 5.845 35.625 1.00 55.75 227 GLN A O 1
ATOM 1823 N N . LEU A 1 228 ? -30.149 4.630 36.022 1.00 52.19 228 LEU A N 1
ATOM 1824 C CA . LEU A 1 228 ? -29.905 5.214 37.341 1.00 52.19 228 LEU A CA 1
ATOM 1825 C C . LEU A 1 228 ? -29.537 6.702 37.233 1.00 52.19 228 LEU A C 1
ATOM 1827 O O . LEU A 1 228 ? -30.123 7.520 37.937 1.00 52.19 228 LEU A O 1
ATOM 1831 N N . LYS A 1 229 ? -28.652 7.088 36.300 1.00 54.75 229 LYS A N 1
ATOM 1832 C CA . LYS A 1 229 ? -28.311 8.504 36.044 1.00 54.75 229 LYS A CA 1
ATOM 1833 C C . LYS A 1 229 ? -29.499 9.322 35.547 1.00 54.75 229 LYS A C 1
ATOM 1835 O O . LYS A 1 229 ? -29.672 10.456 35.991 1.00 54.75 229 LYS A O 1
ATOM 1840 N N . SER A 1 230 ? -30.333 8.759 34.671 1.00 54.91 230 SER A N 1
ATOM 1841 C CA . SER A 1 230 ? -31.578 9.397 34.220 1.00 54.91 230 SER A CA 1
ATOM 1842 C C . SER A 1 230 ? -32.551 9.610 35.387 1.00 54.91 230 SER A C 1
ATOM 1844 O O . SER A 1 230 ? -33.078 10.709 35.570 1.00 54.91 230 SER A O 1
ATOM 1846 N N . THR A 1 231 ? -32.715 8.595 36.238 1.00 53.44 231 THR A N 1
ATOM 1847 C CA . THR A 1 231 ? -33.600 8.652 37.409 1.00 53.44 231 THR A CA 1
ATOM 1848 C C . THR A 1 231 ? -33.100 9.665 38.442 1.00 53.44 231 THR A C 1
ATOM 1850 O O . THR A 1 231 ? -33.871 10.510 38.895 1.00 53.44 231 THR A O 1
ATOM 1853 N N . ILE A 1 232 ? -31.802 9.654 38.758 1.00 58.50 232 ILE A N 1
ATOM 1854 C CA . ILE A 1 232 ? -31.156 10.598 39.679 1.00 58.50 232 ILE A CA 1
ATOM 1855 C C . ILE A 1 232 ? -31.263 12.035 39.148 1.00 58.50 232 ILE A C 1
ATOM 1857 O O . ILE A 1 232 ? -31.671 12.929 39.886 1.00 58.50 232 ILE A O 1
ATOM 1861 N N . SER A 1 233 ? -30.990 12.260 37.857 1.00 56.53 233 SER A N 1
ATOM 1862 C CA . SER A 1 233 ? -31.161 13.573 37.222 1.00 56.53 233 SER A CA 1
ATOM 1863 C C . SER A 1 233 ? -32.608 14.067 37.341 1.00 56.53 233 SER A C 1
ATOM 1865 O O . SER A 1 233 ? -32.835 15.195 37.771 1.00 56.53 233 SER A O 1
ATOM 1867 N N . SER A 1 234 ? -33.600 13.204 37.093 1.00 57.16 234 SER A N 1
ATOM 1868 C CA . SER A 1 234 ? -35.020 13.558 37.236 1.00 57.16 234 SER A CA 1
ATOM 1869 C C . SER A 1 234 ? -35.456 13.862 38.680 1.00 57.16 234 SER A C 1
ATOM 1871 O O . SER A 1 234 ? -36.366 14.668 38.881 1.00 57.16 234 SER A O 1
ATOM 1873 N N . MET A 1 235 ? -34.804 13.270 39.690 1.00 53.88 235 MET A N 1
ATOM 1874 C CA . MET A 1 235 ? -35.074 13.566 41.103 1.00 53.88 235 MET A CA 1
ATOM 1875 C C . MET A 1 235 ? -34.537 14.940 41.525 1.00 53.88 235 MET A C 1
ATOM 1877 O O . MET A 1 235 ? -35.181 15.616 42.325 1.00 53.88 235 MET A O 1
ATOM 1881 N N . PHE A 1 236 ? -33.429 15.405 40.940 1.00 55.72 236 PHE A N 1
ATOM 1882 C CA . PHE A 1 236 ? -32.893 16.745 41.207 1.00 55.72 236 PHE A CA 1
ATOM 1883 C C . PHE A 1 236 ? -33.685 17.877 40.529 1.00 55.72 236 PHE A C 1
ATOM 1885 O O . PHE A 1 236 ? -33.677 18.997 41.030 1.00 55.72 236 PHE A O 1
ATOM 1892 N N . TYR A 1 237 ? -34.433 17.602 39.452 1.00 52.53 237 TYR A N 1
ATOM 1893 C CA . TYR A 1 237 ? -35.308 18.598 38.806 1.00 52.53 237 TYR A CA 1
ATOM 1894 C C . TYR A 1 237 ? -36.694 18.751 39.456 1.00 52.53 237 TYR A C 1
ATOM 1896 O O . TYR A 1 237 ? -37.415 19.690 39.125 1.00 52.53 237 TYR A O 1
ATOM 1904 N N . LYS A 1 238 ? -37.087 17.868 40.386 1.00 52.97 238 LYS A N 1
ATOM 1905 C CA . LYS A 1 238 ? -38.386 17.956 41.084 1.00 52.97 238 LYS A CA 1
ATOM 1906 C C . LYS A 1 238 ? -38.356 18.763 42.385 1.00 52.97 238 LYS A C 1
ATOM 1908 O O . LYS A 1 238 ? -39.409 18.967 42.980 1.00 52.97 238 LYS A O 1
ATOM 1913 N N . VAL A 1 239 ? -37.193 19.258 42.813 1.00 52.38 239 VAL A N 1
ATOM 1914 C CA . VAL A 1 239 ? -37.063 20.110 44.006 1.00 52.38 239 VAL A CA 1
ATOM 1915 C C . VAL A 1 239 ? -36.739 21.542 43.580 1.00 52.38 239 VAL A C 1
ATOM 1917 O O . VAL A 1 239 ? -35.638 22.039 43.784 1.00 52.38 239 VAL A O 1
ATOM 1920 N N . SER A 1 240 ? -37.706 22.218 42.959 1.00 50.78 240 SER A N 1
ATOM 1921 C CA . SER A 1 240 ? -37.745 23.682 42.975 1.00 50.78 240 SER A CA 1
ATOM 1922 C C . SER A 1 240 ? -38.884 24.083 43.913 1.00 50.78 240 SER A C 1
ATOM 1924 O O . SER A 1 240 ? -40.041 23.791 43.598 1.00 50.78 240 SER A O 1
ATOM 1926 N N . PRO A 1 241 ? -38.602 24.665 45.093 1.00 50.97 241 PRO A N 1
ATOM 1927 C CA . PRO A 1 241 ? -39.657 25.182 45.942 1.00 50.97 241 PRO A CA 1
ATOM 1928 C C . PRO A 1 241 ? -40.209 26.438 45.269 1.00 50.97 241 PRO A C 1
ATOM 1930 O O . PRO A 1 241 ? -39.548 27.475 45.217 1.00 50.97 241 PR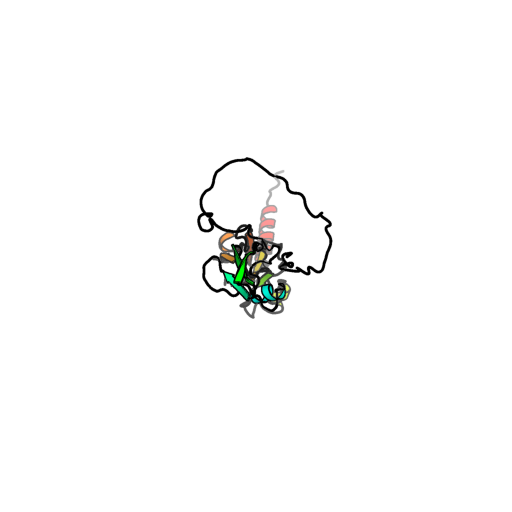O A O 1
ATOM 1933 N N . GLY A 1 242 ? -41.417 26.323 44.721 1.00 54.19 242 GLY A N 1
ATOM 1934 C CA . GLY A 1 242 ? -42.214 27.479 44.345 1.00 54.19 242 GLY A CA 1
ATOM 1935 C C . GLY A 1 242 ? -42.512 28.284 45.602 1.00 54.19 242 GLY A C 1
ATOM 1936 O O . GLY A 1 242 ? -43.358 27.888 46.399 1.00 54.19 242 GLY A O 1
ATOM 1937 N N . TYR A 1 243 ? -41.790 29.384 45.793 1.00 42.88 243 TYR A N 1
ATOM 1938 C CA . TYR A 1 243 ? -42.178 30.411 46.748 1.00 42.88 243 TYR A CA 1
ATOM 1939 C C . TYR A 1 243 ? -43.179 31.335 46.055 1.00 42.88 243 TYR A C 1
ATOM 1941 O O . TYR A 1 243 ? -42.821 32.121 45.178 1.00 42.88 243 TYR A O 1
ATOM 1949 N N . SER A 1 244 ? -44.444 31.121 46.417 1.00 52.09 244 SER A N 1
ATOM 1950 C CA . SER A 1 244 ? -45.576 32.044 46.299 1.00 52.09 244 SER A CA 1
ATOM 1951 C C . SER A 1 244 ? -45.375 33.301 47.134 1.00 52.09 244 SER A C 1
ATOM 1953 O O . SER A 1 244 ? -44.856 33.134 48.264 1.00 52.09 244 SER A O 1
#

Sequence (244 aa):
MEPKNFLLLLFLFVVGYGVYGQKRPINNLPSTRASLDHVLDDVQPMDTIYHIEFATRVDSLYKYLDKDPKATWDIIFKDGIRKPDLQSGDILRVTSENNTIKYYFLKLEKYIPNTNAYLGSITWPDMPLDLKGEKAGVLGWKGDTIPSFDSLTMNYVLVLPLAYQRIPALTFATVNPNSKVMVTRAKSLEGSVADRTITFTVIAEDSITTRVYSVFLKKEQDTLDIQLKSTISSMFYKVSPGYS

Secondary structure (DSSP, 8-state):
-----S----------------------------SS-TT-TT----EEEEEEPTT-BHHHHHHH----TT-EEEEE-TTS---SB--TT-EEEEE-TT--EEEEEEEEPPP-------EEEEE-TT--TTTTTHHHHHTT-BTTBPTT--TT--EEEEEE-TT--SPP--EEEESSTT-EEEEE----SSS-TTTTEEEEEEE-TTSS-EEEEEEEEEEPPPHHHHHHHHHHHHHHTT------

pLDDT: mean 76.8, std 23.61, range [24.12, 98.06]

Radius of gyration: 33.95 Å; chains: 1; bounding box: 79×49×101 Å

Foldseek 3Di:
DDDPDFFDQDDDDDDDDDDDDDDDDDDDDDDDDDDDDPDPPPDDPAAEDDDAEAFDFPVNVVVNGDGDPQKDKDKCAPVNDDDRTHDQQIWIWIAHNVRDIHIYGYGYDDDDFDQAQWWPFKFQQVPDPVCPDPNCVVQQHDHGTAHPDDRVAQEAEGEDEPPDFDFGPIDTHGPDPLKDWDWDGAQGLPDDQRNQKIWIWIAGNVSPRIGIHIYGYHYDDDPVVVVVVVVVVVVVVVPDPPDD